Protein AF-A0A317G4P7-F1 (afdb_monomer)

Organism: Butyrivibrio fibrisolvens (NCBI:txid831)

Structure (mmCIF, N/CA/C/O backbone):
data_AF-A0A317G4P7-F1
#
_entry.id   AF-A0A317G4P7-F1
#
loop_
_atom_site.group_PDB
_atom_site.id
_atom_site.type_symbol
_atom_site.label_atom_id
_atom_site.label_alt_id
_atom_site.label_comp_id
_atom_site.label_asym_id
_atom_site.label_entity_id
_atom_site.label_seq_id
_atom_site.pdbx_PDB_ins_code
_atom_site.Cartn_x
_atom_site.Cartn_y
_atom_site.Cartn_z
_atom_site.occupancy
_atom_site.B_iso_or_equiv
_atom_site.auth_seq_id
_atom_site.auth_comp_id
_atom_site.auth_asym_id
_atom_site.auth_atom_id
_atom_site.pdbx_PDB_model_num
ATOM 1 N N . MET A 1 1 ? -17.283 11.891 -7.375 1.00 88.44 1 MET A N 1
ATOM 2 C CA . MET A 1 1 ? -17.530 11.285 -6.049 1.00 88.44 1 MET A CA 1
ATOM 3 C C . MET A 1 1 ? -18.931 10.706 -5.951 1.00 88.44 1 MET A C 1
ATOM 5 O O . MET A 1 1 ? -19.006 9.504 -5.783 1.00 88.44 1 MET A O 1
ATOM 9 N N . GLN A 1 2 ? -20.005 11.479 -6.173 1.00 94.50 2 GLN A N 1
ATOM 10 C CA . GLN A 1 2 ? -21.396 10.979 -6.103 1.00 94.50 2 GLN A CA 1
ATOM 11 C C . GLN A 1 2 ? -21.640 9.678 -6.889 1.00 94.50 2 GLN A C 1
ATOM 13 O O . GLN A 1 2 ? -22.124 8.712 -6.322 1.00 94.50 2 GLN A O 1
ATOM 18 N N . LEU A 1 3 ? -21.216 9.601 -8.158 1.00 95.19 3 LEU A N 1
ATOM 19 C CA . LEU A 1 3 ? -21.364 8.379 -8.971 1.00 95.19 3 LEU A CA 1
ATOM 20 C C . LEU A 1 3 ? -20.656 7.140 -8.390 1.00 95.19 3 LEU A C 1
ATOM 22 O O . LEU A 1 3 ? -21.046 6.015 -8.684 1.00 95.19 3 LEU A O 1
ATOM 26 N N . ALA A 1 4 ? -19.596 7.341 -7.606 1.00 95.81 4 ALA A N 1
ATOM 27 C CA . ALA A 1 4 ? -18.830 6.261 -6.995 1.00 95.81 4 ALA A CA 1
ATOM 28 C C . ALA A 1 4 ? -19.356 5.884 -5.598 1.00 95.81 4 ALA A C 1
ATOM 30 O O . ALA A 1 4 ? -19.020 4.811 -5.102 1.00 95.81 4 ALA A O 1
ATOM 31 N N . ASP A 1 5 ? -20.190 6.719 -4.975 1.00 95.50 5 ASP A N 1
ATOM 32 C CA . ASP A 1 5 ? -20.758 6.486 -3.644 1.00 95.50 5 ASP A CA 1
ATOM 33 C C . ASP A 1 5 ? -21.946 5.508 -3.703 1.00 95.50 5 ASP A C 1
ATOM 35 O O . ASP A 1 5 ? -23.103 5.864 -3.498 1.00 95.50 5 ASP A O 1
ATOM 39 N N . ASN A 1 6 ? -21.656 4.259 -4.066 1.00 95.12 6 ASN A N 1
ATOM 40 C CA . ASN A 1 6 ? -22.653 3.246 -4.422 1.00 95.12 6 ASN A CA 1
ATOM 41 C C . ASN A 1 6 ? -22.480 1.913 -3.668 1.00 95.12 6 ASN A C 1
ATOM 43 O O . ASN A 1 6 ? -22.994 0.885 -4.109 1.00 95.12 6 ASN A O 1
ATOM 47 N N . GLY A 1 7 ? -21.707 1.895 -2.577 1.00 94.44 7 GLY A N 1
ATOM 48 C CA . GLY A 1 7 ? -21.451 0.689 -1.775 1.00 94.44 7 GLY A CA 1
ATOM 49 C C . GLY A 1 7 ? -20.368 -0.250 -2.322 1.00 94.44 7 GLY A C 1
ATOM 50 O O . GLY A 1 7 ? -19.900 -1.137 -1.603 1.00 94.44 7 GLY A O 1
ATOM 51 N N . GLN A 1 8 ? -19.943 -0.066 -3.577 1.00 95.56 8 GLN A N 1
ATOM 52 C CA . GLN A 1 8 ? -18.966 -0.945 -4.236 1.00 95.56 8 GLN A CA 1
ATOM 53 C C . GLN A 1 8 ? -17.538 -0.395 -4.192 1.00 95.56 8 GLN A C 1
ATOM 55 O O . GLN A 1 8 ? -16.582 -1.144 -4.371 1.00 95.56 8 GLN A O 1
ATOM 60 N N . ASN A 1 9 ? -17.385 0.906 -3.944 1.00 97.00 9 ASN A N 1
ATOM 61 C CA . ASN A 1 9 ? -16.097 1.586 -3.971 1.00 97.00 9 ASN A CA 1
ATOM 62 C C . ASN A 1 9 ? -15.535 1.828 -2.565 1.00 97.00 9 ASN A C 1
ATOM 64 O O . ASN A 1 9 ? -16.256 1.880 -1.566 1.00 97.00 9 ASN A O 1
ATOM 68 N N . GLN A 1 10 ? -14.218 2.013 -2.512 1.00 96.00 10 GLN A N 1
ATOM 69 C CA . GLN A 1 10 ? -13.464 2.282 -1.293 1.00 96.00 10 GLN A CA 1
ATOM 70 C C . GLN A 1 10 ? -12.737 3.623 -1.391 1.00 96.00 10 GLN A C 1
ATOM 72 O O . GLN A 1 10 ? -12.348 4.055 -2.479 1.00 96.00 10 GLN A O 1
ATOM 77 N N . VAL A 1 11 ? -12.502 4.251 -0.242 1.00 97.06 11 VAL A N 1
ATOM 78 C CA . VAL A 1 11 ? -11.699 5.473 -0.116 1.00 97.06 11 VAL A CA 1
ATOM 79 C C . VAL A 1 11 ? -10.585 5.266 0.903 1.00 97.06 11 VAL A C 1
ATOM 81 O O . VAL A 1 11 ? -10.821 4.758 1.996 1.00 97.06 11 VAL A O 1
ATOM 84 N N . LEU A 1 12 ? -9.362 5.670 0.552 1.00 96.31 12 LEU A N 1
ATOM 85 C CA . LEU A 1 12 ? -8.239 5.710 1.488 1.00 96.31 12 LEU A CA 1
ATOM 86 C C . LEU A 1 12 ? -8.184 7.087 2.150 1.00 96.31 12 LEU A C 1
ATOM 88 O O . LEU A 1 12 ? -8.105 8.101 1.455 1.00 96.31 12 LEU A O 1
ATOM 92 N N . VAL A 1 13 ? -8.181 7.120 3.481 1.00 96.88 13 VAL A N 1
ATOM 93 C CA . VAL A 1 13 ? -8.165 8.362 4.267 1.00 96.88 13 VAL A CA 1
ATOM 94 C C . VAL A 1 13 ? -6.942 8.434 5.172 1.00 96.88 13 VAL A C 1
ATOM 96 O O . VAL A 1 13 ? -6.465 7.427 5.696 1.00 96.88 13 VAL A O 1
ATOM 99 N N . ASN A 1 14 ? -6.408 9.643 5.349 1.00 95.12 14 ASN A N 1
ATOM 100 C CA . ASN A 1 14 ? -5.223 9.892 6.174 1.00 95.12 14 ASN A CA 1
ATOM 101 C C . ASN A 1 14 ? -5.390 11.014 7.212 1.00 95.12 14 ASN A C 1
ATOM 103 O O . ASN A 1 14 ? -4.501 11.201 8.034 1.00 95.12 14 ASN A O 1
ATOM 107 N N . THR A 1 15 ? -6.496 11.756 7.182 1.00 93.56 15 THR A N 1
ATOM 108 C CA . THR A 1 15 ? -6.791 12.841 8.124 1.00 93.56 15 THR A CA 1
ATOM 109 C C . THR A 1 15 ? -8.258 12.802 8.515 1.00 93.56 15 THR A C 1
ATOM 111 O O . THR A 1 15 ? -9.114 12.483 7.685 1.00 93.56 15 THR A O 1
ATOM 114 N N . ASP A 1 16 ? -8.546 13.197 9.752 1.00 94.50 16 ASP A N 1
ATOM 115 C CA . ASP A 1 16 ? -9.911 13.204 10.282 1.00 94.50 16 ASP A CA 1
ATOM 116 C C . ASP A 1 16 ? -10.804 14.205 9.540 1.00 94.50 16 ASP A C 1
ATOM 118 O O . ASP A 1 16 ? -11.988 13.958 9.349 1.00 94.50 16 ASP A O 1
ATOM 122 N N . ILE A 1 17 ? -10.243 15.320 9.052 1.00 95.69 17 ILE A N 1
ATOM 123 C CA . ILE A 1 17 ? -10.995 16.322 8.279 1.00 95.69 17 ILE A CA 1
ATOM 124 C C . ILE A 1 17 ? -11.556 15.701 6.993 1.00 95.69 17 ILE A C 1
ATOM 126 O O . ILE A 1 17 ? -12.749 15.834 6.713 1.00 95.69 17 ILE A O 1
ATOM 130 N N . LEU A 1 18 ? -10.709 15.008 6.219 1.00 94.56 18 LEU A N 1
ATOM 131 C CA . LEU A 1 18 ? -11.134 14.341 4.987 1.00 94.56 18 LEU A CA 1
ATOM 132 C C . LEU A 1 18 ? -12.122 13.216 5.291 1.00 94.56 18 LEU A C 1
ATOM 134 O O . LEU A 1 18 ? -13.141 13.094 4.616 1.00 94.56 18 LEU A O 1
ATOM 138 N N . GLU A 1 19 ? -11.831 12.409 6.308 1.00 97.12 19 GLU A N 1
ATOM 139 C CA . GLU A 1 19 ? -12.700 11.308 6.706 1.00 97.12 19 GLU A CA 1
ATOM 140 C C . GLU A 1 19 ? -14.093 11.795 7.118 1.00 97.12 19 GLU A C 1
ATOM 142 O O . GLU A 1 19 ? -15.085 11.318 6.571 1.00 97.12 19 GLU A O 1
ATOM 147 N N . ASN A 1 20 ? -14.177 12.786 8.008 1.00 97.69 20 ASN A N 1
ATOM 148 C CA . ASN A 1 20 ? -15.443 13.348 8.476 1.00 97.69 20 ASN A CA 1
ATOM 149 C C . ASN A 1 20 ? -16.253 13.949 7.325 1.00 97.69 20 ASN A C 1
ATOM 151 O O . ASN A 1 20 ? -17.468 13.753 7.242 1.00 97.69 20 ASN A O 1
ATOM 155 N N . TYR A 1 21 ? -15.585 14.651 6.405 1.00 97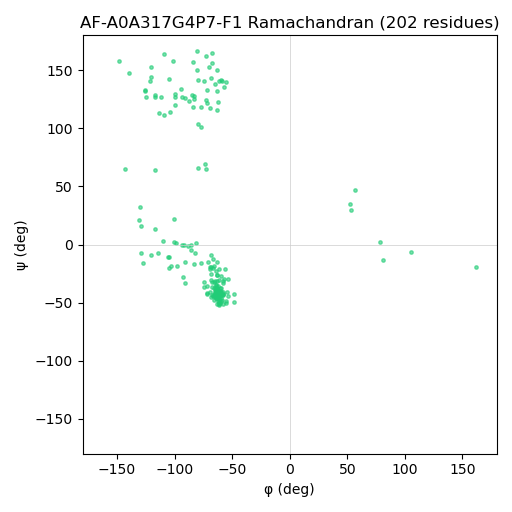.38 21 TYR A N 1
ATOM 156 C CA . TYR A 1 21 ? -16.236 15.172 5.209 1.00 97.38 21 TYR A CA 1
ATOM 157 C C . TYR A 1 21 ? -16.808 14.042 4.343 1.00 97.38 21 TYR A C 1
ATOM 159 O O . TYR A 1 21 ? -17.965 14.119 3.925 1.00 97.38 21 TYR A O 1
ATOM 167 N N . LEU A 1 22 ? -16.032 12.987 4.085 1.00 97.31 22 LEU A N 1
ATOM 168 C CA . LEU A 1 22 ? -16.476 11.871 3.255 1.00 97.31 22 LEU A CA 1
ATOM 169 C C . LEU A 1 22 ? -17.606 11.080 3.918 1.00 97.31 22 LEU A C 1
ATOM 171 O O . LEU A 1 22 ? -18.604 10.831 3.257 1.00 97.31 22 LEU A O 1
ATOM 175 N N . ARG A 1 23 ? -17.521 10.768 5.216 1.00 96.81 23 ARG A N 1
ATOM 176 C CA . ARG A 1 23 ? -18.597 10.062 5.936 1.00 96.81 23 ARG A CA 1
ATOM 177 C C . ARG A 1 23 ? -19.913 10.837 5.920 1.00 96.81 23 ARG A C 1
ATOM 179 O O . ARG A 1 23 ? -20.971 10.236 5.787 1.00 96.81 23 ARG A O 1
ATOM 186 N N . LYS A 1 24 ? -19.856 12.170 6.017 1.00 97.81 24 LYS A N 1
ATOM 187 C CA . LYS A 1 24 ? -21.049 13.029 5.982 1.00 97.81 24 LYS A CA 1
ATOM 188 C C . LYS A 1 24 ? -21.683 13.121 4.591 1.00 97.81 24 LYS A C 1
ATOM 190 O O . LYS A 1 24 ? -22.903 13.161 4.490 1.00 97.81 24 LYS A O 1
ATOM 195 N N . ASN A 1 25 ? -20.869 13.234 3.541 1.00 97.94 25 ASN A N 1
ATOM 196 C CA . ASN A 1 25 ? -21.355 13.569 2.195 1.00 97.94 25 ASN A CA 1
ATOM 197 C C . ASN A 1 25 ? -21.427 12.365 1.243 1.00 97.94 25 ASN A C 1
ATOM 199 O O . ASN A 1 25 ? -22.094 12.457 0.216 1.00 97.94 25 ASN A O 1
ATOM 203 N N . TYR A 1 26 ? -20.727 11.277 1.566 1.00 97.31 26 TYR A N 1
ATOM 204 C CA . TYR A 1 26 ? -20.608 10.062 0.759 1.00 97.31 26 TYR A CA 1
ATOM 205 C C . TYR A 1 26 ? -20.570 8.803 1.655 1.00 97.31 26 TYR A C 1
ATOM 207 O O . TYR A 1 26 ? -19.533 8.137 1.768 1.00 97.31 26 TYR A O 1
ATOM 215 N N . PRO A 1 27 ? -21.665 8.514 2.380 1.00 96.00 27 PRO A N 1
ATOM 216 C CA . PRO A 1 27 ? -21.686 7.513 3.445 1.00 96.00 27 PRO A CA 1
ATOM 217 C C . PRO A 1 27 ? -21.600 6.061 2.954 1.00 96.00 27 PRO A C 1
ATOM 219 O O . PRO A 1 27 ? -21.340 5.178 3.767 1.00 96.00 27 PRO A O 1
ATOM 222 N N . ASN A 1 28 ? -21.812 5.786 1.661 1.00 96.88 28 ASN A N 1
ATOM 223 C CA . ASN A 1 28 ? -21.795 4.419 1.135 1.00 96.88 28 ASN A CA 1
ATOM 224 C C . ASN A 1 28 ? -20.381 3.940 0.773 1.00 96.88 28 ASN A C 1
ATOM 226 O O . ASN A 1 28 ? -20.210 2.782 0.385 1.00 96.88 28 ASN A O 1
ATOM 230 N N . PHE A 1 29 ? -19.352 4.787 0.872 1.00 97.75 29 PHE A N 1
ATOM 231 C CA . PHE A 1 29 ? -17.977 4.330 0.704 1.00 97.75 29 PHE A CA 1
ATOM 232 C C . PHE A 1 29 ? -17.529 3.426 1.849 1.00 97.75 29 PHE A C 1
ATOM 234 O O . PHE A 1 29 ? -17.782 3.672 3.025 1.00 97.75 29 PHE A O 1
ATOM 241 N N . LYS A 1 30 ? -16.734 2.420 1.493 1.00 97.25 30 LYS A N 1
ATOM 242 C CA . LYS A 1 30 ? -15.941 1.656 2.456 1.00 97.25 30 LYS A CA 1
ATOM 243 C C . LYS A 1 30 ? -14.639 2.404 2.748 1.00 97.25 30 LYS A C 1
ATOM 245 O O . LYS A 1 30 ? -13.909 2.766 1.825 1.00 97.25 30 LYS A O 1
ATOM 250 N N . PHE A 1 31 ? -14.330 2.629 4.019 1.00 97.75 31 PHE A N 1
ATOM 251 C CA . PHE A 1 31 ? -13.172 3.431 4.418 1.00 97.75 31 PHE A CA 1
ATOM 252 C C . PHE A 1 31 ? -11.950 2.559 4.695 1.00 97.75 31 PHE A C 1
ATOM 254 O O . PHE A 1 31 ? -12.045 1.566 5.409 1.00 97.75 31 PHE A O 1
ATOM 261 N N . ILE A 1 32 ? -10.796 2.951 4.165 1.00 98.25 32 ILE A N 1
ATOM 262 C CA . ILE A 1 32 ? -9.507 2.312 4.427 1.00 98.25 32 ILE A CA 1
ATOM 263 C C . ILE A 1 32 ? -8.592 3.322 5.118 1.00 98.25 32 ILE A C 1
ATOM 265 O O . ILE A 1 32 ? -8.378 4.426 4.606 1.00 98.25 32 ILE A O 1
ATOM 269 N N . SER A 1 33 ? -8.021 2.946 6.261 1.00 98.25 33 SER A N 1
ATOM 270 C CA . SER A 1 33 ? -7.023 3.780 6.931 1.00 98.25 33 SER A CA 1
ATOM 271 C C . SER A 1 33 ? -5.673 3.660 6.227 1.00 98.25 33 SER A C 1
ATOM 273 O O . SER A 1 33 ? -5.107 2.574 6.117 1.00 98.25 33 SER A O 1
ATOM 275 N N . SER A 1 34 ? -5.173 4.773 5.692 1.00 97.06 34 SER A N 1
ATOM 276 C CA . SER A 1 34 ? -3.971 4.798 4.858 1.00 97.06 34 SER A CA 1
ATOM 277 C C . SER A 1 34 ? -2.679 4.632 5.665 1.00 97.06 34 SER A C 1
ATOM 279 O O . SER A 1 34 ? -2.473 5.319 6.665 1.00 97.06 34 SER A O 1
ATOM 281 N N . THR A 1 35 ? -1.716 3.881 5.121 1.00 95.19 35 THR A N 1
ATOM 282 C CA . THR A 1 35 ? -0.330 3.791 5.635 1.00 95.19 35 THR A CA 1
ATOM 283 C C . THR A 1 35 ? 0.352 5.167 5.726 1.00 95.19 35 THR A C 1
ATOM 285 O O . THR A 1 35 ? 1.264 5.395 6.519 1.00 95.19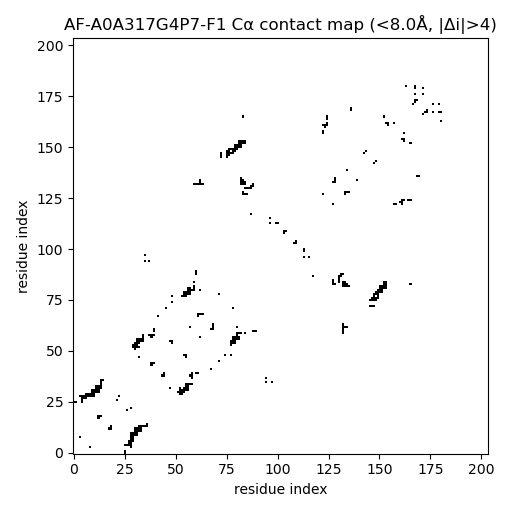 35 THR A O 1
ATOM 288 N N . THR A 1 36 ? -0.141 6.166 4.979 1.00 94.94 36 THR A N 1
ATOM 289 C CA . THR A 1 36 ? 0.365 7.544 5.068 1.00 94.94 36 THR A CA 1
ATOM 290 C C . THR A 1 36 ? 0.070 8.230 6.405 1.00 94.94 36 THR A C 1
ATOM 292 O O . THR A 1 36 ? 0.655 9.282 6.660 1.00 94.94 36 THR A O 1
ATOM 295 N N . LYS A 1 37 ? -0.800 7.661 7.257 1.00 95.94 37 LYS A N 1
ATOM 296 C CA . LYS A 1 37 ? -0.975 8.098 8.653 1.00 95.94 37 LYS A CA 1
ATOM 297 C C . LYS A 1 37 ? 0.267 7.831 9.512 1.00 95.94 37 LYS A C 1
ATOM 299 O O . LYS A 1 37 ? 0.429 8.496 10.529 1.00 95.94 37 LYS A O 1
ATOM 304 N N . ARG A 1 38 ? 1.160 6.921 9.085 1.00 95.38 38 ARG A N 1
ATOM 305 C CA . ARG A 1 38 ? 2.414 6.582 9.783 1.00 95.38 38 ARG A CA 1
ATOM 306 C C . ARG A 1 38 ? 2.195 6.132 11.226 1.00 95.38 38 ARG A C 1
ATOM 308 O O . ARG A 1 38 ? 2.880 6.584 12.139 1.00 95.38 38 ARG A O 1
ATOM 315 N N . ILE A 1 39 ? 1.230 5.240 11.420 1.00 96.75 39 ILE A N 1
ATOM 316 C CA . ILE A 1 39 ? 0.972 4.626 12.721 1.00 96.75 39 ILE A CA 1
ATOM 317 C C . ILE A 1 39 ? 2.041 3.555 12.938 1.00 96.75 39 ILE A C 1
ATOM 319 O O . ILE A 1 39 ? 1.963 2.487 12.348 1.00 96.75 39 ILE A O 1
ATOM 323 N N . THR A 1 40 ? 3.062 3.868 13.734 1.00 95.81 40 THR A N 1
ATOM 324 C CA . THR A 1 40 ? 4.178 2.959 14.076 1.00 95.81 40 THR A CA 1
ATOM 325 C C . THR A 1 40 ? 4.151 2.496 15.531 1.00 95.81 40 THR A C 1
ATOM 327 O O . THR A 1 40 ? 5.080 1.848 15.996 1.00 95.81 40 THR A O 1
ATOM 330 N N . ASP A 1 41 ? 3.126 2.908 16.264 1.00 96.88 41 ASP A N 1
ATOM 331 C CA . ASP A 1 41 ? 2.891 2.582 17.663 1.00 96.88 41 ASP A CA 1
ATOM 332 C C . ASP A 1 41 ? 1.855 1.443 17.701 1.00 96.88 41 ASP A C 1
ATOM 334 O O . ASP A 1 41 ? 0.761 1.633 17.150 1.00 96.88 41 ASP A O 1
ATOM 338 N N . PRO A 1 42 ? 2.190 0.267 18.267 1.00 95.94 42 PRO A N 1
ATOM 339 C CA . PRO A 1 42 ? 1.296 -0.890 18.279 1.00 95.94 42 PRO A CA 1
ATOM 340 C C . PRO A 1 42 ? -0.057 -0.618 18.943 1.00 95.94 42 PRO A C 1
ATOM 342 O O . PRO A 1 42 ? -1.089 -1.018 18.401 1.00 95.94 42 PRO A O 1
ATOM 345 N N . ASP A 1 43 ? -0.087 0.122 20.053 1.00 96.38 43 ASP A N 1
ATOM 346 C CA . ASP A 1 43 ? -1.332 0.425 20.766 1.00 96.38 43 ASP A CA 1
ATOM 347 C C . ASP A 1 43 ? -2.239 1.306 19.902 1.00 96.38 43 ASP A C 1
ATOM 349 O O . ASP A 1 43 ? -3.431 1.031 19.734 1.00 96.38 43 ASP A O 1
ATOM 353 N N . LYS A 1 44 ? -1.655 2.312 19.239 1.00 97.81 44 LYS A N 1
ATOM 354 C CA . LYS A 1 44 ? -2.397 3.166 18.297 1.00 97.81 44 LYS A CA 1
ATOM 355 C C . LYS A 1 44 ? -2.876 2.405 17.066 1.00 97.81 44 LYS A C 1
ATOM 357 O O . LYS A 1 44 ? -3.927 2.743 16.527 1.00 97.81 44 LYS A O 1
ATOM 362 N N . LEU A 1 45 ? -2.129 1.401 16.604 1.00 97.75 45 LEU A N 1
ATOM 363 C CA . LEU A 1 45 ? -2.564 0.533 15.509 1.00 97.75 45 LEU A CA 1
ATOM 364 C C 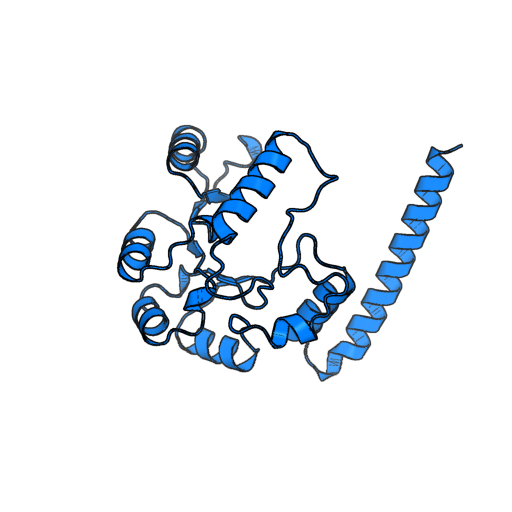. LEU A 1 45 ? -3.786 -0.297 15.921 1.00 97.75 45 LEU A C 1
ATOM 366 O O . LEU A 1 45 ? -4.753 -0.379 15.160 1.00 97.75 45 LEU A O 1
ATOM 370 N N . HIS A 1 46 ? -3.775 -0.861 17.130 1.00 96.44 46 HIS A N 1
ATOM 371 C CA . HIS A 1 46 ? -4.930 -1.570 17.676 1.00 96.44 46 HIS A CA 1
ATOM 372 C C . HIS A 1 46 ? -6.146 -0.654 17.822 1.00 96.44 46 HIS A C 1
ATOM 374 O O . HIS A 1 46 ? -7.251 -1.044 17.443 1.00 96.44 46 HIS A O 1
ATOM 380 N N . ASP A 1 47 ? -5.960 0.568 18.318 1.00 97.06 47 ASP A N 1
ATOM 381 C CA . ASP A 1 47 ? -7.043 1.549 18.415 1.00 97.06 47 ASP A CA 1
ATOM 382 C C . ASP A 1 47 ? -7.586 1.964 17.044 1.00 97.06 47 ASP A C 1
ATOM 384 O O . ASP A 1 47 ? -8.795 2.133 16.882 1.00 97.06 47 ASP A O 1
ATOM 388 N N . GLU A 1 48 ? -6.724 2.070 16.033 1.00 97.69 48 GLU A N 1
ATOM 389 C CA . GLU A 1 48 ? -7.142 2.348 14.661 1.00 97.69 48 GLU A CA 1
ATOM 390 C C . GLU A 1 48 ? -7.991 1.206 14.080 1.00 97.69 48 GLU A C 1
ATOM 392 O O . GLU A 1 48 ? -9.010 1.462 13.442 1.00 97.69 48 GLU A O 1
ATOM 397 N N . LEU A 1 49 ? -7.625 -0.052 14.342 1.00 96.94 49 LEU A N 1
ATOM 398 C CA . LEU A 1 49 ? -8.375 -1.235 13.900 1.00 96.94 49 LEU A CA 1
ATOM 399 C C . LEU A 1 49 ? -9.734 -1.397 14.597 1.00 96.94 49 LEU A C 1
ATOM 401 O O . LEU A 1 49 ? -10.652 -1.980 14.013 1.00 96.94 49 LEU A O 1
ATOM 405 N N . LYS A 1 50 ? -9.901 -0.860 15.812 1.00 96.12 50 LYS A N 1
ATOM 406 C CA . LYS A 1 50 ? -11.201 -0.830 16.511 1.00 96.12 50 LYS A CA 1
ATOM 407 C C . LYS A 1 50 ? -12.204 0.126 15.855 1.00 96.12 50 LYS A C 1
ATOM 409 O O . LYS A 1 50 ? -13.401 0.005 16.104 1.00 96.12 50 LYS A O 1
ATOM 414 N N . LYS A 1 51 ? -11.744 1.077 15.033 1.00 96.38 51 LYS A N 1
ATOM 415 C CA . LYS A 1 51 ? -12.624 2.003 14.308 1.00 96.38 51 LYS A CA 1
ATOM 416 C C . LYS A 1 51 ? -13.346 1.297 13.158 1.00 96.38 51 LYS A C 1
ATOM 418 O O . LYS A 1 51 ? -12.922 0.246 12.670 1.00 96.38 51 LYS A O 1
ATOM 423 N N . ASP A 1 52 ? -14.419 1.932 12.691 1.00 95.81 52 ASP A N 1
ATOM 424 C CA . ASP A 1 52 ? -15.228 1.508 11.543 1.00 95.81 52 ASP A CA 1
ATOM 425 C C . ASP A 1 52 ? -14.497 1.740 10.204 1.00 95.81 52 ASP A C 1
ATOM 427 O O . ASP A 1 52 ? -14.857 2.586 9.383 1.00 95.81 52 ASP A O 1
ATOM 431 N N . TYR A 1 53 ? -13.397 1.021 10.007 1.00 97.44 53 TYR A N 1
ATOM 432 C CA . TYR A 1 53 ? -12.722 0.900 8.721 1.00 97.44 53 TYR A CA 1
ATOM 433 C C . TYR A 1 53 ? -13.004 -0.469 8.118 1.00 97.44 53 TYR A C 1
ATOM 435 O O . TYR A 1 53 ? -12.983 -1.485 8.811 1.00 97.44 53 TYR A O 1
ATOM 443 N N . PHE A 1 54 ? -13.172 -0.515 6.802 1.00 97.06 54 PHE A N 1
ATOM 444 C CA . PHE A 1 54 ? -13.137 -1.765 6.059 1.00 97.06 54 PHE A CA 1
ATOM 445 C C . PHE A 1 54 ? -11.789 -2.464 6.271 1.00 97.06 54 PHE A C 1
ATOM 447 O O . PHE A 1 54 ? -11.763 -3.635 6.634 1.00 97.06 54 PHE A O 1
ATOM 454 N N . MET A 1 55 ? -10.684 -1.722 6.127 1.00 97.56 55 MET A N 1
ATOM 455 C CA . MET A 1 55 ? -9.323 -2.218 6.343 1.00 97.56 55 MET A CA 1
ATOM 456 C C . MET A 1 55 ? -8.384 -1.120 6.867 1.00 97.56 55 MET A C 1
ATOM 458 O O . MET A 1 55 ? -8.609 0.071 6.637 1.00 97.56 55 MET A O 1
ATOM 462 N N . VAL A 1 56 ? -7.293 -1.518 7.519 1.00 98.56 56 VAL A N 1
ATOM 463 C CA . VAL A 1 56 ? -6.182 -0.644 7.922 1.00 98.56 56 VAL A CA 1
ATOM 464 C C . VAL A 1 56 ? -4.918 -1.099 7.207 1.00 98.56 56 VAL A C 1
ATOM 466 O O . VAL A 1 56 ? -4.566 -2.277 7.232 1.00 98.56 56 VAL A O 1
ATOM 469 N N . VAL A 1 57 ? -4.228 -0.168 6.551 1.00 98.25 57 VAL A N 1
ATOM 470 C CA . VAL A 1 57 ? -2.957 -0.466 5.893 1.00 98.25 57 VAL A CA 1
ATOM 471 C C . VAL A 1 57 ? -1.830 -0.377 6.915 1.00 98.25 57 VAL A C 1
ATOM 473 O O . VAL A 1 57 ? -1.579 0.694 7.472 1.00 98.25 57 VAL A O 1
ATOM 476 N N . LEU A 1 58 ? -1.145 -1.498 7.136 1.00 98.12 58 LEU A N 1
ATOM 477 C CA . LEU A 1 58 ? -0.023 -1.603 8.059 1.00 98.12 58 LEU A CA 1
ATOM 478 C C . LEU A 1 58 ? 1.115 -0.676 7.620 1.00 98.12 58 LEU A C 1
ATOM 480 O O . LEU A 1 58 ? 1.410 -0.516 6.429 1.00 98.12 58 LEU A O 1
ATOM 484 N N . ASP A 1 59 ? 1.771 -0.044 8.589 1.00 97.31 59 ASP A N 1
ATOM 485 C CA . ASP A 1 59 ? 3.029 0.626 8.309 1.00 97.31 59 ASP A CA 1
ATOM 486 C C . ASP A 1 59 ? 4.123 -0.417 8.088 1.00 97.31 59 ASP A C 1
ATOM 488 O O . ASP A 1 59 ? 4.378 -1.264 8.941 1.00 97.31 59 ASP A O 1
ATOM 492 N N . TYR A 1 60 ? 4.785 -0.346 6.943 1.00 95.81 60 TYR A N 1
ATOM 493 C CA . TYR A 1 60 ? 5.734 -1.364 6.509 1.00 95.81 60 TYR A CA 1
ATOM 494 C C . TYR A 1 60 ? 7.023 -1.428 7.345 1.00 95.81 60 TYR A C 1
ATOM 496 O O . TYR A 1 60 ? 7.780 -2.388 7.209 1.00 95.81 60 TYR A O 1
ATOM 504 N N . ASP A 1 61 ? 7.266 -0.470 8.252 1.00 95.44 61 ASP A N 1
ATOM 505 C CA . ASP A 1 61 ? 8.305 -0.619 9.284 1.00 95.44 61 ASP A CA 1
ATOM 506 C C . ASP A 1 61 ? 7.963 -1.745 10.291 1.00 95.44 61 ASP A C 1
ATOM 508 O O . ASP A 1 61 ? 8.855 -2.254 10.966 1.00 95.44 61 ASP A O 1
ATOM 512 N N . MET A 1 62 ? 6.695 -2.171 10.370 1.00 96.56 62 MET A N 1
ATOM 513 C CA . MET A 1 62 ? 6.221 -3.259 11.235 1.00 96.56 62 MET A CA 1
ATOM 514 C C . MET A 1 62 ? 6.023 -4.593 10.498 1.00 96.56 62 MET A C 1
ATOM 516 O O . MET A 1 62 ? 5.621 -5.565 11.131 1.00 96.56 62 MET A O 1
ATOM 520 N N . ASN A 1 63 ? 6.334 -4.676 9.196 1.00 96.50 63 ASN A N 1
ATOM 521 C CA . ASN A 1 63 ? 6.083 -5.865 8.367 1.00 96.50 63 ASN A CA 1
ATOM 522 C C . ASN A 1 63 ? 6.667 -7.169 8.929 1.00 96.50 63 ASN A C 1
ATOM 524 O O . ASN A 1 63 ? 6.097 -8.219 8.678 1.00 96.50 63 ASN A O 1
ATOM 528 N N . HIS A 1 64 ? 7.776 -7.098 9.674 1.00 96.94 64 HIS A N 1
ATOM 529 C CA . HIS A 1 64 ? 8.453 -8.256 10.281 1.00 96.94 64 HIS A CA 1
ATOM 530 C C . HIS A 1 64 ? 8.480 -8.205 11.812 1.00 96.94 64 HIS A C 1
ATOM 532 O O . HIS A 1 64 ? 9.247 -8.931 12.443 1.00 96.94 64 HIS A O 1
ATOM 538 N N . ASN A 1 65 ? 7.694 -7.320 12.429 1.00 97.12 65 ASN A N 1
ATOM 539 C CA . ASN A 1 65 ? 7.608 -7.260 13.882 1.00 97.12 65 ASN A CA 1
ATOM 540 C C . ASN A 1 65 ? 6.668 -8.368 14.373 1.00 97.12 65 ASN A C 1
ATOM 542 O O . ASN A 1 65 ? 5.452 -8.247 14.270 1.00 97.12 65 ASN A O 1
ATOM 546 N N . GLU A 1 66 ? 7.241 -9.443 14.910 1.00 97.50 66 GLU A N 1
ATOM 547 C CA . GLU A 1 66 ? 6.484 -10.634 15.299 1.00 97.50 66 GLU A CA 1
ATOM 548 C C . GLU A 1 66 ? 5.475 -10.382 16.427 1.00 97.50 66 GLU A C 1
ATOM 550 O O . GLU A 1 66 ? 4.383 -10.944 16.406 1.00 97.50 66 GLU A O 1
ATOM 555 N N . GLU A 1 67 ? 5.800 -9.507 17.382 1.00 97.88 67 GLU A N 1
ATOM 556 C CA . GLU A 1 67 ? 4.872 -9.129 18.452 1.00 97.88 67 GLU A CA 1
ATOM 557 C C . GLU A 1 67 ? 3.642 -8.419 17.876 1.00 97.88 67 GLU A C 1
ATOM 559 O O . GLU A 1 67 ? 2.507 -8.789 18.186 1.00 97.88 67 GLU A O 1
ATOM 564 N N . VAL A 1 68 ? 3.867 -7.467 16.963 1.00 97.94 68 VAL A N 1
ATOM 565 C CA . VAL A 1 68 ? 2.790 -6.763 16.255 1.00 97.94 68 VAL A CA 1
ATOM 566 C C . VAL A 1 68 ? 1.983 -7.738 15.404 1.00 97.94 68 VAL A C 1
ATOM 568 O O . VAL A 1 68 ? 0.764 -7.786 15.536 1.00 97.94 68 VAL A O 1
ATOM 571 N N . LEU A 1 69 ? 2.630 -8.548 14.562 1.00 98.19 69 LEU A N 1
ATOM 572 C CA . LEU A 1 69 ? 1.934 -9.493 13.685 1.00 98.19 69 LEU A CA 1
ATOM 573 C C . LEU A 1 69 ? 1.061 -10.466 14.483 1.00 98.19 69 LEU A C 1
ATOM 575 O O . LEU A 1 69 ? -0.097 -10.661 14.121 1.00 98.19 69 LEU A O 1
ATOM 579 N N . LYS A 1 70 ? 1.573 -11.009 15.594 1.00 98.12 70 LYS A N 1
ATOM 580 C CA . LYS A 1 70 ? 0.819 -11.903 16.478 1.00 98.12 70 LYS A CA 1
ATOM 581 C C . LYS A 1 70 ? -0.373 -11.199 17.123 1.00 98.12 70 LYS A C 1
ATOM 583 O O . LYS A 1 70 ? -1.459 -11.769 17.182 1.00 98.12 70 LYS A O 1
ATOM 588 N N . GLY A 1 71 ? -0.196 -9.955 17.573 1.00 97.44 71 GLY A N 1
ATOM 589 C CA . GLY A 1 71 ? -1.294 -9.140 18.098 1.00 97.44 71 GLY A CA 1
ATOM 590 C C . GLY A 1 71 ? -2.394 -8.879 17.062 1.00 97.44 71 GLY A C 1
ATOM 591 O O . GLY A 1 71 ? -3.567 -8.768 17.422 1.00 97.44 71 GLY A O 1
ATOM 592 N N . LEU A 1 72 ? -2.038 -8.813 15.777 1.00 97.94 72 LEU A N 1
ATOM 593 C CA . LEU A 1 72 ? -2.957 -8.539 14.670 1.00 97.94 72 LEU A CA 1
ATOM 594 C C . LEU A 1 72 ? -3.722 -9.765 14.153 1.00 97.94 72 LEU A C 1
ATOM 596 O O . LEU A 1 72 ? -4.733 -9.574 13.480 1.00 97.94 72 LEU A O 1
ATOM 600 N N . GLU A 1 73 ? -3.296 -10.994 14.465 1.00 97.69 73 GLU A N 1
ATOM 601 C CA . GLU A 1 73 ? -3.931 -12.240 13.987 1.00 97.69 73 GLU A CA 1
ATOM 602 C C . GLU A 1 73 ? -5.464 -12.280 14.161 1.00 97.69 73 GLU A C 1
ATOM 604 O O . GLU A 1 73 ? -6.151 -12.638 13.201 1.00 97.69 73 GLU A O 1
ATOM 609 N N . PRO A 1 74 ? -6.051 -11.830 15.293 1.00 96.94 74 PRO A N 1
ATOM 610 C CA . PRO A 1 74 ? -7.507 -11.799 15.467 1.00 96.94 74 PRO A CA 1
ATOM 611 C C . PRO A 1 74 ? -8.269 -10.883 14.492 1.00 96.94 74 PRO A C 1
ATOM 613 O O . PRO A 1 74 ? -9.491 -10.972 14.413 1.00 96.94 74 PRO A O 1
ATOM 616 N N . MET A 1 75 ? -7.580 -9.980 13.787 1.00 96.88 75 MET A N 1
ATOM 617 C CA . MET A 1 75 ? -8.148 -9.020 12.826 1.00 96.88 75 MET A CA 1
ATOM 618 C C . MET A 1 75 ? -7.378 -9.017 11.492 1.00 96.88 75 MET A C 1
ATOM 620 O O . MET A 1 75 ? -7.406 -8.030 10.753 1.00 96.88 75 MET A O 1
ATOM 624 N N . ALA A 1 76 ? -6.645 -10.092 11.190 1.00 97.44 76 ALA A N 1
ATOM 625 C CA . ALA A 1 76 ? -5.701 -10.145 10.073 1.00 97.44 76 ALA A CA 1
ATOM 626 C C . ALA A 1 76 ? -6.360 -9.982 8.689 1.00 97.44 76 ALA A C 1
ATOM 628 O O . ALA A 1 76 ? -5.735 -9.486 7.748 1.00 97.44 76 ALA A O 1
ATOM 629 N N . ASP A 1 77 ? -7.638 -10.337 8.564 1.00 96.31 77 ASP A N 1
ATOM 630 C CA . ASP A 1 77 ? -8.458 -10.140 7.367 1.00 96.31 77 ASP A CA 1
ATOM 631 C C . ASP A 1 77 ? -8.763 -8.659 7.076 1.00 96.31 77 ASP A C 1
ATOM 633 O O . ASP A 1 77 ? -9.074 -8.310 5.937 1.00 96.31 77 ASP A O 1
ATOM 637 N N . ARG A 1 78 ? -8.619 -7.778 8.075 1.00 97.56 78 ARG A N 1
ATOM 638 C CA . ARG A 1 78 ? -8.785 -6.320 7.956 1.00 97.56 78 ARG A CA 1
ATOM 639 C C . ARG A 1 78 ? -7.463 -5.566 7.803 1.00 97.56 78 ARG A C 1
ATOM 641 O O . ARG A 1 78 ? -7.474 -4.340 7.706 1.00 97.56 78 ARG A O 1
ATOM 648 N N . VAL A 1 79 ? -6.327 -6.259 7.759 1.00 98.50 79 VAL A N 1
ATOM 649 C CA . VAL A 1 79 ? -5.006 -5.635 7.596 1.00 98.50 79 VAL A CA 1
ATOM 650 C C . VAL A 1 79 ? -4.550 -5.740 6.136 1.00 98.50 79 VAL A C 1
ATOM 652 O O . VAL A 1 79 ? -4.586 -6.823 5.552 1.00 98.50 79 VAL A O 1
ATOM 655 N N . GLU A 1 80 ? -4.125 -4.617 5.541 1.00 98.56 80 GLU A N 1
ATOM 656 C CA . GLU A 1 80 ? -3.413 -4.567 4.249 1.00 98.56 80 GLU A CA 1
ATOM 657 C C . GLU A 1 80 ? -1.910 -4.424 4.477 1.00 98.56 80 GLU A C 1
ATOM 659 O O . GLU A 1 80 ? -1.474 -3.494 5.155 1.00 98.56 80 GLU A O 1
ATOM 664 N N . ILE A 1 81 ? -1.115 -5.304 3.870 1.00 98.31 81 ILE A N 1
ATOM 665 C CA . ILE A 1 81 ? 0.345 -5.306 3.991 1.00 98.31 81 ILE A CA 1
ATOM 666 C C . ILE A 1 81 ? 0.980 -4.928 2.647 1.00 98.31 81 ILE A C 1
ATOM 668 O O . ILE A 1 81 ? 0.697 -5.543 1.618 1.00 98.31 81 ILE A O 1
ATOM 672 N N . LEU A 1 82 ? 1.862 -3.926 2.646 1.00 97.12 82 LEU A N 1
ATOM 673 C CA . LEU A 1 82 ? 2.684 -3.578 1.480 1.00 97.12 82 LEU A CA 1
ATOM 674 C C . LEU A 1 82 ? 3.910 -4.487 1.450 1.00 97.12 82 LEU A C 1
ATOM 676 O O . LEU A 1 82 ? 4.646 -4.527 2.431 1.00 97.12 82 LEU A O 1
ATOM 680 N N . VAL A 1 83 ? 4.150 -5.196 0.347 1.00 96.88 83 VAL A N 1
ATOM 681 C CA . VAL A 1 83 ? 5.115 -6.317 0.342 1.00 96.88 83 VAL A CA 1
ATOM 682 C C . VAL A 1 83 ? 6.450 -6.018 -0.329 1.00 96.88 83 VAL A C 1
ATOM 684 O O . VAL A 1 83 ? 7.434 -6.696 -0.058 1.00 96.88 83 VAL A O 1
ATOM 687 N N . ASP A 1 84 ? 6.515 -5.000 -1.180 1.00 94.88 84 ASP A N 1
ATOM 688 C CA . ASP A 1 84 ? 7.706 -4.643 -1.957 1.00 94.88 84 ASP A CA 1
ATOM 689 C C . ASP A 1 84 ? 8.067 -3.155 -1.845 1.00 94.88 84 ASP A C 1
ATOM 691 O O . ASP A 1 84 ? 8.598 -2.546 -2.776 1.00 94.88 84 ASP A O 1
ATOM 695 N N . GLU A 1 85 ? 7.781 -2.558 -0.685 1.00 91.06 85 GLU A N 1
ATOM 696 C CA . GLU A 1 85 ? 8.026 -1.141 -0.433 1.00 91.06 85 GLU A CA 1
ATOM 697 C C . GLU A 1 85 ? 9.509 -0.754 -0.578 1.00 91.06 85 GLU A C 1
ATOM 699 O O . GLU A 1 85 ? 10.433 -1.465 -0.183 1.00 91.06 85 GLU A O 1
ATOM 704 N N . ILE A 1 86 ? 9.733 0.428 -1.151 1.00 87.50 86 ILE A N 1
ATOM 705 C CA . ILE A 1 86 ? 11.040 0.901 -1.625 1.00 87.50 86 ILE A CA 1
ATOM 706 C C . ILE A 1 86 ? 11.660 1.958 -0.714 1.00 87.50 86 ILE A C 1
ATOM 708 O O . ILE A 1 86 ? 12.810 2.370 -0.926 1.00 87.50 86 ILE A O 1
ATOM 712 N N . CYS A 1 87 ? 10.883 2.479 0.234 1.00 89.00 87 CYS A N 1
ATOM 713 C CA . CYS A 1 87 ? 11.375 3.420 1.221 1.00 89.00 87 CYS A CA 1
ATOM 714 C C . CYS A 1 87 ? 12.360 2.729 2.177 1.00 89.00 87 CYS A C 1
ATOM 716 O O . CYS A 1 87 ? 12.349 1.516 2.364 1.00 89.00 87 CYS A O 1
ATOM 718 N N . PHE A 1 88 ? 13.241 3.512 2.790 1.00 86.44 88 PHE A N 1
ATOM 719 C CA . PHE A 1 88 ? 14.136 3.000 3.824 1.00 86.44 88 PHE A CA 1
ATOM 720 C C . PHE A 1 88 ? 13.392 2.916 5.160 1.00 86.44 88 PHE A C 1
ATOM 722 O O . PHE A 1 88 ? 12.488 3.730 5.367 1.00 86.44 88 PHE A O 1
ATOM 729 N N . PRO A 1 89 ? 13.747 1.976 6.051 1.00 86.12 89 PRO A N 1
ATOM 730 C CA . PRO A 1 89 ? 13.067 1.812 7.332 1.00 86.12 89 PRO A CA 1
ATOM 731 C C . PRO A 1 89 ? 13.217 3.055 8.217 1.00 86.12 89 PRO A C 1
ATOM 733 O O . PRO A 1 89 ? 14.225 3.759 8.131 1.00 86.12 89 PRO A O 1
ATOM 736 N N . ASN A 1 90 ? 12.232 3.318 9.079 1.00 88.88 90 ASN A N 1
ATOM 737 C CA . ASN A 1 90 ? 12.268 4.394 10.084 1.00 88.88 90 ASN A CA 1
ATOM 738 C C . ASN A 1 90 ? 12.619 5.783 9.514 1.00 88.88 90 ASN A C 1
ATOM 740 O O . ASN A 1 90 ? 13.296 6.591 10.147 1.00 88.88 90 ASN A O 1
ATOM 744 N N . CYS A 1 91 ? 12.167 6.074 8.293 1.00 90.69 91 CYS A N 1
ATOM 745 C CA . CYS A 1 91 ? 12.493 7.311 7.600 1.00 90.69 91 CYS A CA 1
ATOM 746 C C . CYS A 1 91 ? 11.962 8.559 8.331 1.00 90.69 91 CYS A C 1
ATOM 748 O O . CYS A 1 91 ? 10.743 8.770 8.353 1.00 90.69 91 CYS A O 1
ATOM 750 N N . PRO A 1 92 ? 12.840 9.463 8.824 1.00 90.06 92 PRO A N 1
ATOM 751 C CA . PRO A 1 92 ? 12.405 10.682 9.511 1.00 90.06 92 PRO A CA 1
ATOM 752 C C . PRO A 1 92 ? 11.731 11.677 8.555 1.00 90.06 92 PRO A C 1
ATOM 754 O O . PRO A 1 92 ? 10.948 12.527 8.967 1.00 90.06 92 PRO A O 1
ATOM 757 N N . ASN A 1 93 ? 11.990 11.553 7.250 1.00 92.75 93 ASN A N 1
ATOM 758 C CA . ASN A 1 93 ? 11.430 12.422 6.218 1.00 92.75 93 ASN A CA 1
ATOM 759 C C . ASN A 1 93 ? 10.119 11.897 5.620 1.00 92.75 93 ASN A C 1
ATOM 761 O O . ASN A 1 93 ? 9.565 12.546 4.737 1.00 92.75 93 ASN A O 1
ATOM 765 N N . ARG A 1 94 ? 9.603 10.743 6.057 1.00 92.94 94 ARG A N 1
ATOM 766 C CA . ARG A 1 94 ? 8.511 10.052 5.354 1.00 92.94 94 ARG A CA 1
ATOM 767 C C . ARG A 1 94 ? 7.210 10.848 5.357 1.00 92.94 94 ARG A C 1
ATOM 769 O O . ARG A 1 94 ? 6.597 11.027 4.312 1.00 92.94 94 ARG A O 1
ATOM 776 N N . LEU A 1 95 ? 6.839 11.418 6.505 1.00 93.69 95 LEU A N 1
ATOM 777 C CA . LEU A 1 95 ? 5.687 12.321 6.602 1.00 93.69 95 LEU A CA 1
ATOM 778 C C . LEU A 1 95 ? 5.874 13.591 5.767 1.00 93.69 95 LEU A C 1
ATOM 780 O O . LEU A 1 95 ? 4.922 14.071 5.156 1.00 93.69 95 LEU A O 1
ATOM 784 N N . LYS A 1 96 ? 7.096 14.135 5.722 1.00 94.25 96 LYS A N 1
ATOM 785 C CA . LYS A 1 96 ? 7.416 15.291 4.875 1.00 94.25 96 LYS A CA 1
ATOM 786 C C . LYS A 1 96 ? 7.253 14.938 3.397 1.00 94.25 96 LYS A C 1
ATOM 788 O O . LYS A 1 96 ? 6.662 15.719 2.662 1.00 94.25 96 LYS A O 1
ATOM 793 N N . HIS A 1 97 ? 7.711 13.755 2.992 1.00 93.00 97 HIS A N 1
ATOM 794 C CA . HIS A 1 97 ? 7.551 13.250 1.632 1.00 93.00 97 HIS A CA 1
ATOM 795 C C . HIS A 1 97 ? 6.068 13.066 1.280 1.00 93.00 97 HIS A C 1
ATOM 797 O O . HIS A 1 97 ? 5.620 13.608 0.278 1.00 93.00 97 HIS A O 1
ATOM 803 N N . TYR A 1 98 ? 5.265 12.414 2.127 1.00 93.12 98 TYR A N 1
ATOM 804 C CA . TYR A 1 98 ? 3.822 12.268 1.876 1.00 93.12 98 TYR A CA 1
ATOM 805 C C . TYR A 1 98 ? 3.091 13.611 1.766 1.00 93.12 98 TYR A C 1
ATOM 807 O O . TYR A 1 98 ? 2.231 13.764 0.899 1.00 93.12 98 TYR A O 1
ATOM 815 N N . ARG A 1 99 ? 3.440 14.597 2.603 1.00 92.81 99 ARG A N 1
ATOM 816 C CA . ARG A 1 99 ? 2.879 15.954 2.507 1.00 92.81 99 ARG A CA 1
ATOM 817 C C . ARG A 1 99 ? 3.274 16.647 1.207 1.00 92.81 99 ARG A C 1
ATOM 819 O O . ARG A 1 99 ? 2.426 17.274 0.587 1.00 92.81 99 ARG A O 1
ATOM 826 N N . ASP A 1 100 ? 4.529 16.521 0.795 1.00 93.06 100 ASP A N 1
ATOM 827 C CA . ASP A 1 100 ? 5.026 17.096 -0.455 1.00 93.06 100 ASP A CA 1
ATOM 828 C C . ASP A 1 100 ? 4.315 16.496 -1.681 1.00 93.06 100 ASP A C 1
ATOM 830 O O . ASP A 1 100 ? 3.813 17.239 -2.522 1.00 93.06 100 ASP A O 1
ATOM 834 N N . GLU A 1 101 ? 4.162 15.169 -1.743 1.00 90.88 101 GLU A N 1
ATOM 835 C CA . GLU A 1 101 ? 3.395 14.515 -2.815 1.00 90.88 101 GLU A CA 1
ATOM 836 C C . GLU A 1 101 ? 1.915 14.931 -2.796 1.00 90.88 101 GLU A C 1
ATOM 838 O O . GLU A 1 101 ? 1.343 15.214 -3.848 1.00 90.88 101 GLU A O 1
ATOM 843 N N . ALA A 1 102 ? 1.291 15.035 -1.616 1.00 90.62 102 ALA A N 1
ATOM 844 C CA . ALA A 1 102 ? -0.094 15.496 -1.495 1.00 90.62 102 ALA A CA 1
ATOM 845 C C . ALA A 1 102 ? -0.272 16.946 -1.982 1.00 90.62 102 ALA A C 1
ATOM 847 O O . ALA A 1 102 ? -1.209 17.234 -2.727 1.00 90.62 102 ALA A O 1
ATOM 848 N N . MET A 1 103 ? 0.643 17.849 -1.617 1.00 91.88 103 MET A N 1
ATOM 849 C CA . MET A 1 103 ? 0.606 19.245 -2.064 1.00 91.88 103 MET A CA 1
ATOM 850 C C . MET A 1 103 ? 0.780 19.368 -3.574 1.00 91.88 103 MET A C 1
ATOM 852 O O . MET A 1 103 ? 0.051 20.129 -4.206 1.00 91.88 103 MET A O 1
ATOM 856 N N . LYS A 1 104 ? 1.677 18.578 -4.169 1.00 91.19 104 LYS A N 1
ATOM 857 C CA . LYS A 1 104 ? 1.846 18.543 -5.626 1.00 91.19 104 LYS A CA 1
ATOM 858 C C . LYS A 1 104 ? 0.583 18.105 -6.351 1.00 91.19 104 LYS A C 1
ATOM 860 O O . LYS A 1 104 ? 0.227 18.718 -7.351 1.00 91.19 104 LYS A O 1
ATOM 865 N N . GLN A 1 105 ? -0.130 17.103 -5.828 1.00 89.06 105 GLN A N 1
ATOM 866 C CA . GLN A 1 105 ? -1.421 16.696 -6.396 1.00 89.06 105 GLN A CA 1
ATOM 867 C C . GLN A 1 105 ? -2.452 17.834 -6.340 1.00 89.06 105 GLN A C 1
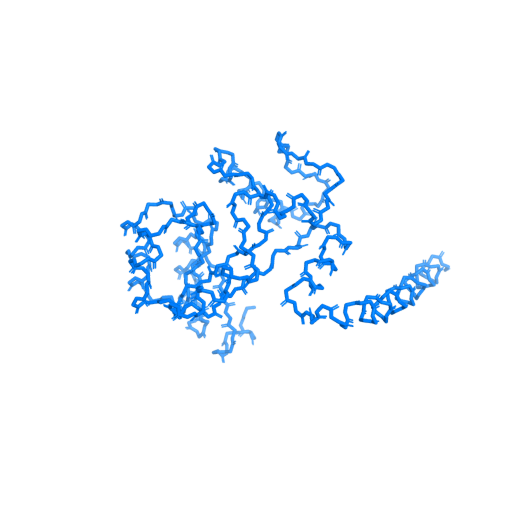ATOM 869 O O . GLN A 1 105 ? -3.149 18.061 -7.324 1.00 89.06 105 GLN A O 1
ATOM 874 N N . LEU A 1 106 ? -2.520 18.585 -5.233 1.00 90.12 106 LEU A N 1
ATOM 875 C CA . LEU A 1 106 ? -3.427 19.736 -5.097 1.00 90.12 106 LEU A CA 1
ATOM 876 C C . LEU A 1 106 ? -3.054 20.911 -6.011 1.00 90.12 106 LEU A C 1
ATOM 878 O O . LEU A 1 106 ? -3.928 21.647 -6.462 1.00 90.12 106 LEU A O 1
ATOM 882 N N . GLN A 1 107 ? -1.761 21.090 -6.276 1.00 92.56 107 GLN A N 1
ATOM 883 C CA . GLN A 1 107 ? -1.226 22.153 -7.129 1.00 92.56 107 GLN A CA 1
ATOM 884 C C . GLN A 1 107 ? -1.151 21.759 -8.609 1.00 92.56 107 GLN A C 1
ATOM 886 O O . GLN A 1 107 ? -0.729 22.574 -9.425 1.00 92.56 107 GLN A O 1
ATOM 891 N N . TYR A 1 108 ? -1.539 20.527 -8.963 1.00 88.94 108 TYR A N 1
ATOM 892 C CA . TYR A 1 108 ? -1.342 19.949 -10.298 1.00 88.94 108 TYR A CA 1
ATOM 893 C C . TYR A 1 108 ? 0.126 20.009 -10.774 1.00 88.94 108 TYR A C 1
ATOM 895 O O . TYR A 1 108 ? 0.409 20.071 -11.971 1.00 88.94 108 TYR A O 1
ATOM 903 N N . GLU A 1 109 ? 1.072 19.971 -9.832 1.00 85.12 109 GLU A N 1
ATOM 904 C CA . GLU A 1 109 ? 2.512 20.008 -10.082 1.00 85.12 109 GLU A CA 1
ATOM 905 C C . GLU A 1 109 ? 3.033 18.585 -10.322 1.00 85.12 109 GLU A C 1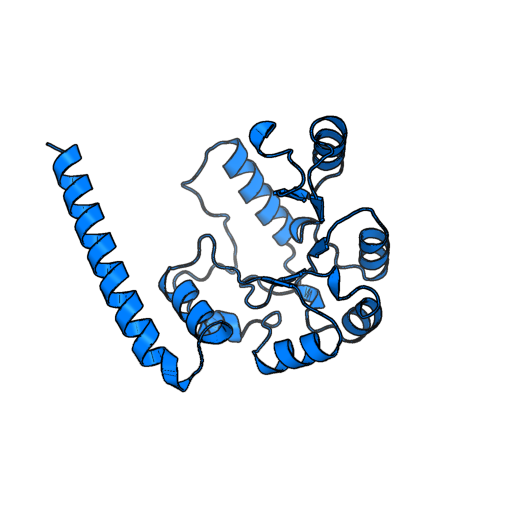
ATOM 907 O O . GLU A 1 109 ? 2.877 17.693 -9.488 1.00 85.12 109 GLU A O 1
ATOM 912 N N . VAL A 1 110 ? 3.672 18.363 -11.469 1.00 72.69 110 VAL A N 1
ATOM 913 C CA . VAL A 1 110 ? 4.138 17.034 -11.907 1.00 72.69 110 VAL A CA 1
ATOM 914 C C . VAL A 1 110 ? 5.646 16.964 -12.140 1.00 72.69 110 VAL A C 1
ATOM 916 O O . VAL A 1 110 ? 6.176 15.874 -12.354 1.00 72.69 110 VAL A O 1
ATOM 919 N N . ALA A 1 111 ? 6.361 18.092 -12.113 1.00 70.88 111 ALA A N 1
ATOM 920 C CA . ALA A 1 111 ? 7.725 18.148 -12.628 1.00 70.88 111 ALA A CA 1
ATOM 921 C C . ALA A 1 111 ? 8.798 17.850 -11.573 1.00 70.88 111 ALA A C 1
ATOM 923 O O . ALA A 1 111 ? 9.842 17.283 -11.904 1.00 70.88 111 ALA A O 1
ATOM 924 N N . LYS A 1 112 ? 8.584 18.225 -10.306 1.00 81.00 112 LYS A N 1
ATOM 925 C CA . LYS A 1 112 ? 9.647 18.159 -9.290 1.00 81.00 112 LYS A CA 1
ATOM 926 C C . LYS A 1 112 ? 9.464 16.970 -8.347 1.00 81.00 112 LYS A C 1
ATOM 928 O O . LYS A 1 112 ? 8.517 16.974 -7.567 1.00 81.00 112 LYS A O 1
ATOM 933 N N . PRO A 1 113 ? 10.360 15.966 -8.338 1.00 82.38 113 PRO A N 1
ATOM 934 C CA . PRO A 1 113 ? 10.323 14.913 -7.328 1.00 82.38 113 PRO A CA 1
ATOM 935 C C . PRO A 1 113 ? 10.724 15.464 -5.954 1.00 82.38 113 PRO A C 1
ATOM 937 O O . PRO A 1 113 ? 11.486 16.426 -5.863 1.00 82.38 113 PRO A O 1
ATOM 940 N N . PHE A 1 114 ? 10.236 14.842 -4.878 1.00 88.12 114 PHE A N 1
ATOM 941 C CA . PHE A 1 114 ? 10.725 15.146 -3.533 1.00 88.12 114 PHE A CA 1
ATOM 942 C C . PHE A 1 114 ? 12.249 14.915 -3.467 1.00 88.12 114 PHE A C 1
ATOM 944 O O . PHE A 1 114 ? 12.713 13.875 -3.960 1.00 88.12 114 PHE A O 1
ATOM 951 N N . PRO A 1 115 ? 13.040 15.823 -2.861 1.00 87.56 115 PRO A N 1
ATOM 952 C CA . PRO A 1 115 ? 14.487 15.666 -2.707 1.00 87.56 115 PRO A CA 1
ATOM 953 C C . PRO A 1 115 ? 14.806 14.617 -1.630 1.00 87.56 115 PRO A C 1
ATOM 955 O O . PRO A 1 115 ? 15.264 14.925 -0.531 1.00 87.56 115 PRO A O 1
ATOM 958 N N . CYS A 1 116 ? 14.516 13.351 -1.930 1.00 87.06 116 CYS A N 1
ATOM 959 C CA . CYS A 1 116 ? 14.809 12.238 -1.041 1.00 87.06 116 CYS A CA 1
ATOM 960 C C . CYS A 1 116 ? 16.327 11.983 -1.026 1.00 87.06 116 CYS A C 1
ATOM 962 O O . CYS A 1 116 ? 16.880 11.667 -2.081 1.00 87.06 116 CYS A O 1
ATOM 964 N N . PRO A 1 117 ? 17.001 12.040 0.140 1.00 83.94 117 PRO A N 1
ATOM 965 C CA . PRO A 1 117 ? 18.440 11.769 0.224 1.00 83.94 117 PRO A CA 1
ATOM 966 C C . PRO A 1 117 ? 18.781 10.322 -0.154 1.00 83.94 117 PRO A C 1
ATOM 968 O O . PRO A 1 117 ? 19.882 10.036 -0.600 1.00 83.94 117 PRO A O 1
ATOM 971 N N . ASN A 1 118 ? 17.804 9.419 -0.037 1.00 80.50 118 ASN A N 1
ATOM 972 C CA . ASN A 1 118 ? 17.927 8.002 -0.373 1.00 80.50 118 ASN A CA 1
ATOM 973 C C . ASN A 1 118 ? 17.319 7.679 -1.750 1.00 80.50 118 ASN A C 1
ATOM 975 O O . ASN A 1 118 ? 16.913 6.542 -2.014 1.00 80.50 118 ASN A O 1
ATOM 979 N N . ARG A 1 119 ? 17.185 8.682 -2.633 1.00 82.00 119 ARG A N 1
ATOM 980 C CA . ARG A 1 119 ? 16.689 8.471 -3.994 1.00 82.00 119 ARG A CA 1
ATOM 981 C C . ARG A 1 119 ? 17.724 7.692 -4.797 1.00 82.00 119 ARG A C 1
ATOM 983 O O . ARG A 1 119 ? 18.815 8.172 -5.059 1.00 82.00 119 ARG A O 1
ATOM 990 N N . GLN A 1 120 ? 17.335 6.507 -5.241 1.00 78.62 120 GLN A N 1
ATOM 991 C CA . GLN A 1 120 ? 18.098 5.732 -6.212 1.00 78.62 120 GLN A CA 1
ATOM 992 C C . GLN A 1 120 ? 17.567 6.036 -7.618 1.00 78.62 120 GLN A C 1
ATOM 994 O O . GLN A 1 120 ? 16.359 5.937 -7.846 1.00 78.62 120 GLN A O 1
ATOM 999 N N . GLU A 1 121 ? 18.448 6.418 -8.545 1.00 73.81 121 GLU A N 1
ATOM 1000 C CA . GLU A 1 121 ? 18.063 6.784 -9.919 1.00 73.81 121 GLU A CA 1
ATOM 1001 C C . GLU A 1 121 ? 17.707 5.571 -10.788 1.00 73.81 121 GLU A C 1
ATOM 1003 O O . GLU A 1 121 ? 16.773 5.633 -11.584 1.00 73.81 121 GLU A O 1
ATOM 1008 N N . LYS A 1 122 ? 18.415 4.448 -10.612 1.00 79.81 122 LYS A N 1
ATOM 1009 C CA . LYS A 1 122 ? 18.238 3.215 -11.396 1.00 79.81 122 LYS A CA 1
ATOM 1010 C C . LYS A 1 122 ? 17.775 2.062 -10.511 1.00 79.81 122 LYS A C 1
ATOM 1012 O O . LYS A 1 122 ? 18.498 1.094 -10.321 1.00 79.81 122 LYS A O 1
ATOM 1017 N N . LYS A 1 123 ? 16.575 2.190 -9.944 1.00 83.62 123 LYS A N 1
ATOM 1018 C CA . LYS A 1 123 ? 15.991 1.136 -9.104 1.00 83.62 123 LYS A CA 1
ATOM 1019 C C . LYS A 1 123 ? 15.753 -0.133 -9.914 1.00 83.62 123 LYS A C 1
ATOM 1021 O O . LYS A 1 123 ? 15.143 -0.071 -10.983 1.00 83.62 123 LYS A O 1
ATOM 1026 N N . THR A 1 124 ? 16.174 -1.263 -9.366 1.00 91.56 124 THR A N 1
ATOM 1027 C CA . THR A 1 124 ? 15.803 -2.602 -9.827 1.00 91.56 124 THR A CA 1
ATOM 1028 C C . THR A 1 124 ? 14.865 -3.261 -8.819 1.00 91.56 124 THR A C 1
ATOM 1030 O O . THR A 1 124 ? 14.747 -2.825 -7.673 1.00 91.56 124 THR A O 1
ATOM 1033 N N . PHE A 1 125 ? 14.182 -4.330 -9.226 1.00 93.88 125 PHE A N 1
ATOM 1034 C CA . PHE A 1 125 ? 13.378 -5.102 -8.281 1.00 93.88 125 PHE A CA 1
ATOM 1035 C C . PHE A 1 125 ? 14.248 -5.856 -7.259 1.00 93.88 125 PHE A C 1
ATOM 1037 O O . PHE A 1 125 ? 13.864 -5.966 -6.101 1.00 93.88 125 PHE A O 1
ATOM 1044 N N . ALA A 1 126 ? 15.467 -6.266 -7.629 1.00 92.69 126 ALA A N 1
ATOM 1045 C CA . ALA A 1 126 ? 16.429 -6.849 -6.689 1.00 92.69 126 ALA A CA 1
ATOM 1046 C C . ALA A 1 126 ? 16.804 -5.874 -5.554 1.00 92.69 126 ALA A C 1
ATOM 1048 O O . ALA A 1 126 ? 16.898 -6.276 -4.397 1.00 92.69 126 ALA A O 1
ATOM 1049 N N . ASP A 1 127 ? 16.925 -4.573 -5.848 1.00 89.62 127 ASP A N 1
ATOM 1050 C CA . ASP A 1 127 ? 17.134 -3.554 -4.807 1.00 89.62 127 ASP A CA 1
ATOM 1051 C C . ASP A 1 127 ? 15.958 -3.469 -3.829 1.00 89.62 127 ASP A C 1
ATOM 1053 O O . ASP A 1 127 ? 16.156 -3.135 -2.659 1.00 89.62 127 ASP A O 1
ATOM 1057 N N . CYS A 1 128 ? 14.742 -3.749 -4.310 1.00 89.94 128 CYS A N 1
ATOM 1058 C CA . CYS A 1 128 ? 13.532 -3.793 -3.492 1.00 89.94 128 CYS A CA 1
ATOM 1059 C C . CYS A 1 128 ? 13.538 -5.038 -2.596 1.00 89.94 128 CYS A C 1
ATOM 1061 O O . CYS A 1 128 ? 13.269 -4.913 -1.407 1.00 89.94 128 CYS A O 1
ATOM 1063 N N . MET A 1 129 ? 13.940 -6.202 -3.124 1.00 94.19 129 MET A N 1
ATOM 1064 C CA . MET A 1 129 ? 14.075 -7.445 -2.344 1.00 94.19 129 MET A CA 1
ATOM 1065 C C . MET A 1 129 ? 15.048 -7.320 -1.166 1.00 94.19 129 MET A C 1
ATOM 1067 O O . MET A 1 129 ? 14.861 -7.956 -0.136 1.00 94.19 129 MET A O 1
ATOM 1071 N N . ASN A 1 130 ? 16.074 -6.479 -1.306 1.00 91.38 130 ASN A N 1
ATOM 1072 C CA . ASN A 1 130 ? 17.069 -6.237 -0.261 1.00 91.38 130 ASN A CA 1
ATOM 1073 C C . ASN A 1 130 ? 16.605 -5.226 0.808 1.00 91.38 130 ASN A C 1
ATOM 1075 O O . ASN A 1 130 ? 17.380 -4.877 1.703 1.00 91.38 130 ASN A O 1
ATOM 1079 N N . LYS A 1 131 ? 15.380 -4.689 0.717 1.00 90.50 131 LYS A N 1
ATOM 1080 C CA . LYS A 1 131 ? 14.859 -3.750 1.719 1.00 90.50 131 LYS A CA 1
ATOM 1081 C C . LYS A 1 131 ? 14.362 -4.499 2.955 1.00 90.50 131 LYS A C 1
ATOM 1083 O O . LYS A 1 131 ? 13.676 -5.504 2.807 1.00 90.50 131 LYS A O 1
ATOM 1088 N N . PRO A 1 132 ? 14.586 -3.964 4.171 1.00 92.00 132 PRO A N 1
ATOM 1089 C CA . PRO A 1 132 ? 14.114 -4.600 5.402 1.00 92.00 132 PRO A CA 1
ATOM 1090 C C . PRO A 1 132 ? 12.606 -4.845 5.450 1.00 92.00 132 PRO A C 1
ATOM 1092 O O . PRO A 1 132 ? 12.178 -5.795 6.080 1.00 92.00 132 PRO A O 1
ATOM 1095 N N . ALA A 1 133 ? 11.803 -4.013 4.783 1.00 94.12 133 ALA A N 1
ATOM 1096 C CA . ALA A 1 133 ? 10.351 -4.159 4.745 1.00 94.12 133 ALA A CA 1
ATOM 1097 C C . ALA A 1 133 ? 9.847 -5.173 3.700 1.00 94.12 133 ALA A C 1
ATOM 1099 O O . ALA A 1 133 ? 8.650 -5.454 3.669 1.00 94.12 133 ALA A O 1
ATOM 1100 N N . PHE A 1 134 ? 10.717 -5.703 2.833 1.00 96.56 134 PHE A N 1
ATOM 1101 C CA . PHE A 1 134 ? 10.319 -6.629 1.775 1.00 96.56 134 PHE A CA 1
ATOM 1102 C C . PHE A 1 134 ? 9.785 -7.940 2.358 1.00 96.56 134 PHE A C 1
ATOM 1104 O O . PHE A 1 134 ? 10.367 -8.488 3.292 1.00 96.56 134 PHE A O 1
ATOM 1111 N N . ILE A 1 135 ? 8.700 -8.457 1.788 1.00 97.62 135 ILE A N 1
ATOM 1112 C CA . ILE A 1 135 ? 8.093 -9.736 2.157 1.00 97.62 135 ILE A CA 1
ATOM 1113 C C . ILE A 1 135 ? 8.250 -10.690 0.977 1.00 97.62 135 ILE A C 1
ATOM 1115 O O . ILE A 1 135 ? 7.663 -10.499 -0.088 1.00 97.62 135 ILE A O 1
ATOM 1119 N N . SER A 1 136 ? 9.046 -11.740 1.171 1.00 97.56 136 SER A N 1
ATOM 1120 C CA . SER A 1 136 ? 9.214 -12.807 0.182 1.00 97.56 136 SER A CA 1
ATOM 1121 C C . SER A 1 136 ? 7.934 -13.627 -0.007 1.00 97.56 136 SER A C 1
ATOM 1123 O O . SER A 1 136 ? 7.040 -13.615 0.837 1.00 97.56 136 SER A O 1
ATOM 1125 N N . ARG A 1 137 ? 7.860 -14.416 -1.087 1.00 96.56 137 ARG A N 1
ATOM 1126 C CA . ARG A 1 137 ? 6.750 -15.366 -1.297 1.00 96.56 137 ARG A CA 1
ATOM 1127 C C . ARG A 1 137 ? 6.560 -16.327 -0.121 1.00 96.56 137 ARG A C 1
ATOM 1129 O O . ARG A 1 137 ? 5.428 -16.568 0.275 1.00 96.56 137 ARG A O 1
ATOM 1136 N N . ASN A 1 138 ? 7.649 -16.832 0.459 1.00 97.19 138 ASN A N 1
ATOM 1137 C CA . ASN A 1 138 ? 7.573 -17.753 1.595 1.00 97.19 138 ASN A CA 1
ATOM 1138 C C . ASN A 1 138 ? 6.989 -17.058 2.831 1.00 97.19 138 ASN A C 1
ATOM 1140 O O . ASN A 1 138 ? 6.026 -17.552 3.403 1.00 97.19 138 ASN A O 1
ATOM 1144 N N . GLN A 1 139 ? 7.477 -15.86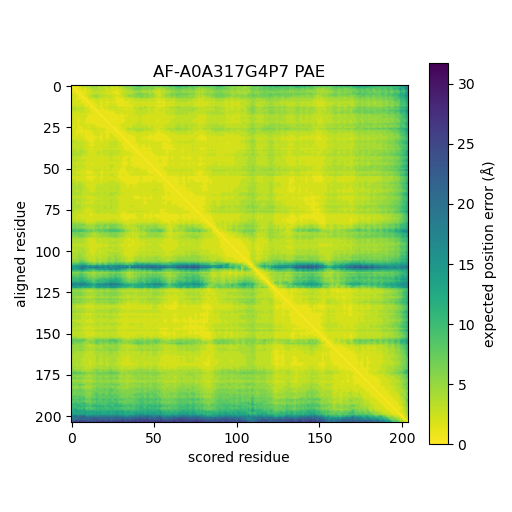0 3.165 1.00 98.12 139 GLN A N 1
ATOM 1145 C CA . GLN A 1 139 ? 6.920 -15.070 4.270 1.00 98.12 139 GLN A CA 1
ATOM 1146 C C . GLN A 1 139 ? 5.456 -14.691 4.022 1.00 98.12 139 GLN A C 1
ATOM 1148 O O . GLN A 1 139 ? 4.637 -14.752 4.931 1.00 98.12 139 GLN A O 1
ATOM 1153 N N . MET A 1 140 ? 5.095 -14.345 2.783 1.00 97.69 140 MET A N 1
ATOM 1154 C CA . MET A 1 140 ? 3.703 -14.096 2.407 1.00 97.69 140 MET A CA 1
ATOM 1155 C C . MET A 1 140 ? 2.831 -15.337 2.646 1.00 97.69 140 MET A C 1
ATOM 1157 O O . MET A 1 140 ? 1.739 -15.201 3.192 1.00 97.69 140 MET A O 1
ATOM 1161 N N . HIS A 1 141 ? 3.302 -16.539 2.292 1.00 97.31 141 HIS A N 1
ATOM 1162 C CA . HIS A 1 141 ? 2.605 -17.790 2.606 1.00 97.31 141 HIS A CA 1
ATOM 1163 C C . HIS A 1 141 ? 2.454 -18.007 4.116 1.00 97.31 141 HIS A C 1
ATOM 1165 O O . HIS A 1 141 ? 1.364 -18.365 4.564 1.00 97.31 141 HIS A O 1
ATOM 1171 N N . ASP A 1 142 ? 3.489 -17.721 4.906 1.00 98.19 142 ASP A N 1
ATOM 1172 C CA . ASP A 1 142 ? 3.413 -17.798 6.367 1.00 98.19 142 ASP A CA 1
ATOM 1173 C C . ASP A 1 142 ? 2.369 -16.821 6.924 1.00 98.19 142 ASP A C 1
ATOM 1175 O O . ASP A 1 142 ? 1.555 -17.185 7.772 1.00 98.19 142 ASP A O 1
ATOM 1179 N N . TYR A 1 143 ? 2.313 -15.594 6.401 1.00 98.31 143 TYR A N 1
ATOM 1180 C CA . TYR A 1 143 ? 1.329 -14.593 6.825 1.00 98.31 143 TYR A CA 1
ATOM 1181 C C . TYR A 1 143 ? -0.090 -15.009 6.418 1.00 98.31 143 TYR A C 1
ATOM 1183 O O . TYR A 1 143 ? -1.038 -14.845 7.186 1.00 98.31 143 TYR A O 1
ATOM 1191 N N . ILE A 1 144 ? -0.251 -15.640 5.253 1.00 98.19 144 ILE A N 1
ATOM 1192 C CA . ILE A 1 144 ? -1.522 -16.258 4.861 1.00 98.19 144 ILE A CA 1
ATOM 1193 C C . ILE A 1 144 ? -1.915 -17.360 5.857 1.00 98.19 144 ILE A C 1
ATOM 1195 O O . ILE A 1 144 ? -3.062 -17.402 6.308 1.00 98.19 144 ILE A O 1
ATOM 1199 N N . ASN A 1 145 ? -0.994 -18.211 6.296 1.00 98.00 145 ASN A N 1
ATOM 1200 C CA . ASN A 1 145 ? -1.318 -19.242 7.289 1.00 98.00 145 ASN A CA 1
ATOM 1201 C C . ASN A 1 145 ? -1.762 -18.652 8.640 1.00 98.00 145 ASN A C 1
ATOM 1203 O O . ASN A 1 145 ? -2.569 -19.262 9.336 1.00 98.00 145 ASN A O 1
ATOM 1207 N N . ARG A 1 146 ? -1.322 -17.430 8.959 1.00 97.81 146 ARG A N 1
ATOM 1208 C CA . ARG A 1 146 ? -1.697 -16.669 10.166 1.00 97.81 146 ARG A CA 1
ATOM 1209 C C . ARG A 1 146 ? -2.988 -15.849 10.037 1.00 97.81 146 ARG A C 1
ATOM 1211 O O . ARG A 1 146 ? -3.389 -15.187 10.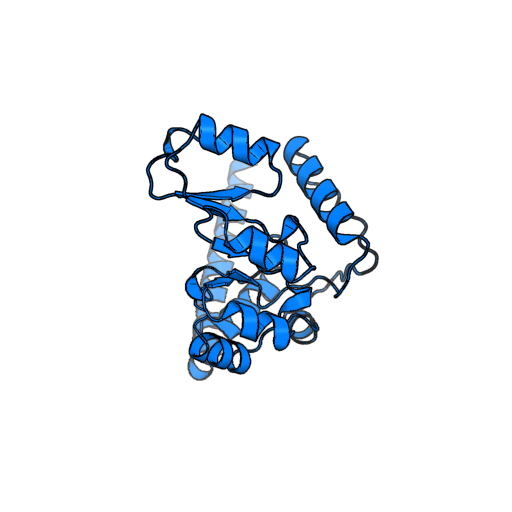984 1.00 97.81 146 ARG A O 1
ATOM 1218 N N . GLY A 1 147 ? -3.644 -15.872 8.875 1.00 98.19 147 GLY A N 1
ATOM 1219 C CA . GLY A 1 147 ? -4.927 -15.188 8.653 1.00 98.19 147 GLY A CA 1
ATOM 1220 C C . GLY A 1 147 ? -4.863 -13.905 7.818 1.00 98.19 147 GLY A C 1
ATOM 1221 O O . GLY A 1 147 ? -5.911 -13.406 7.416 1.00 98.19 147 GLY A O 1
ATOM 1222 N N . PHE A 1 148 ? -3.677 -13.406 7.453 1.00 98.56 148 PHE A N 1
ATOM 1223 C CA . PHE A 1 148 ? -3.557 -12.213 6.604 1.00 98.56 148 PHE A CA 1
ATOM 1224 C C . PHE A 1 148 ? -3.959 -12.519 5.159 1.00 98.56 148 PHE A C 1
ATOM 1226 O O . PHE A 1 148 ? -3.554 -13.532 4.585 1.00 98.56 148 PHE A O 1
ATOM 1233 N N . ARG A 1 149 ? -4.788 -11.668 4.550 1.00 97.31 149 ARG A N 1
ATOM 1234 C CA . ARG A 1 149 ? -5.328 -11.917 3.195 1.00 97.31 149 ARG A CA 1
ATOM 1235 C C . ARG A 1 149 ? -5.122 -10.772 2.213 1.00 97.31 149 ARG A C 1
ATOM 1237 O O . ARG A 1 149 ? -5.233 -11.004 1.012 1.00 97.31 149 ARG A O 1
ATOM 1244 N N . ASN A 1 150 ? -4.799 -9.570 2.686 1.00 97.81 150 ASN A N 1
ATOM 1245 C CA . ASN A 1 150 ? -4.690 -8.399 1.825 1.00 97.81 150 ASN A CA 1
ATOM 1246 C C . ASN A 1 150 ? -3.231 -7.974 1.681 1.00 97.81 150 ASN A C 1
ATOM 1248 O O . ASN A 1 150 ? -2.611 -7.474 2.620 1.00 97.81 150 ASN A O 1
ATOM 1252 N N . PHE A 1 151 ? -2.700 -8.147 0.475 1.00 97.88 151 PHE A N 1
ATOM 1253 C CA . PHE A 1 151 ? -1.335 -7.780 0.129 1.00 97.88 151 PHE A CA 1
ATOM 1254 C C . PHE A 1 151 ? -1.342 -6.788 -1.022 1.00 97.88 151 PHE A C 1
ATOM 1256 O O . PHE A 1 151 ? -2.121 -6.914 -1.969 1.00 97.88 151 PHE A O 1
ATOM 1263 N N . LYS A 1 152 ? -0.445 -5.809 -0.951 1.00 96.38 152 LYS A N 1
ATOM 1264 C CA . LYS A 1 152 ? -0.346 -4.734 -1.927 1.00 96.38 152 LYS A CA 1
ATOM 1265 C C . LYS A 1 152 ? 1.051 -4.639 -2.500 1.00 96.38 152 LYS A C 1
ATOM 1267 O O . LYS A 1 152 ? 2.025 -4.474 -1.770 1.00 96.38 152 LYS A O 1
ATOM 1272 N N . LEU A 1 153 ? 1.099 -4.669 -3.826 1.00 95.69 153 LEU A N 1
ATOM 1273 C CA . LEU A 1 153 ? 2.292 -4.363 -4.598 1.00 95.69 153 LEU A CA 1
ATOM 1274 C C . LEU A 1 153 ? 2.389 -2.852 -4.803 1.00 95.69 153 LEU A C 1
ATOM 1276 O O . LEU A 1 153 ? 1.430 -2.206 -5.250 1.00 95.69 153 LEU A O 1
ATOM 1280 N N . VAL A 1 154 ? 3.544 -2.282 -4.490 1.00 90.94 154 VAL A N 1
ATOM 1281 C CA . VAL A 1 154 ? 3.869 -0.902 -4.839 1.00 90.94 154 VAL A CA 1
ATOM 1282 C C . VAL A 1 154 ? 4.325 -0.835 -6.297 1.00 90.94 154 VAL A C 1
ATOM 1284 O O . VAL A 1 154 ? 4.559 -1.839 -6.962 1.00 90.94 154 VAL A O 1
ATOM 1287 N N . GLY A 1 155 ? 4.393 0.367 -6.867 1.00 85.56 155 GLY A N 1
ATOM 1288 C CA . GLY A 1 155 ? 4.739 0.482 -8.289 1.00 85.56 155 GLY A CA 1
ATOM 1289 C C . GLY A 1 155 ? 4.384 1.801 -8.943 1.00 85.56 155 GLY A C 1
ATOM 1290 O O . GLY A 1 155 ? 4.945 2.154 -9.979 1.00 85.56 155 GLY A O 1
ATOM 1291 N N . ARG A 1 156 ? 3.470 2.572 -8.346 1.00 84.12 156 ARG A N 1
ATOM 1292 C CA . ARG A 1 156 ? 3.121 3.888 -8.883 1.00 84.12 156 ARG A CA 1
ATOM 1293 C C . ARG A 1 156 ? 4.354 4.795 -8.864 1.00 84.12 156 ARG A C 1
ATOM 1295 O O .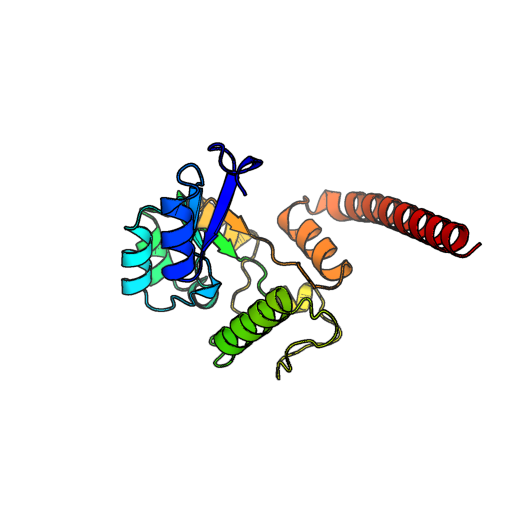 ARG A 1 156 ? 4.944 5.020 -7.816 1.00 84.12 156 ARG A O 1
ATOM 1302 N N . GLY A 1 157 ? 4.729 5.308 -10.034 1.00 81.62 157 GLY A N 1
ATOM 1303 C CA . GLY A 1 157 ? 5.910 6.160 -10.198 1.00 81.62 157 GLY A CA 1
ATOM 1304 C C . GLY A 1 157 ? 7.247 5.409 -10.244 1.00 81.62 157 GLY A C 1
ATOM 1305 O O . GLY A 1 157 ? 8.284 6.057 -10.367 1.00 81.62 157 GLY A O 1
ATOM 1306 N N . LEU A 1 158 ? 7.246 4.071 -10.175 1.00 88.06 158 LEU A N 1
ATOM 1307 C CA . LEU A 1 158 ? 8.445 3.262 -10.394 1.00 88.06 158 LEU A CA 1
ATOM 1308 C C . LEU A 1 158 ? 8.697 3.007 -11.887 1.00 88.06 158 LEU A C 1
ATOM 1310 O O . LEU A 1 158 ? 7.759 3.046 -12.691 1.00 88.06 158 LEU A O 1
ATOM 1314 N N . PRO A 1 159 ? 9.954 2.712 -12.277 1.00 90.25 159 PRO A N 1
ATOM 1315 C CA . PRO A 1 159 ? 10.253 2.247 -13.623 1.00 90.25 159 PRO A CA 1
ATOM 1316 C C . PRO A 1 159 ? 9.423 1.012 -13.973 1.00 90.25 159 PRO A C 1
ATOM 1318 O O . PRO A 1 159 ? 9.264 0.097 -13.164 1.00 90.25 159 PRO A O 1
ATOM 1321 N N . GLN A 1 160 ? 8.935 0.960 -15.210 1.00 90.62 160 GLN A N 1
ATOM 1322 C CA . GLN A 1 160 ? 8.085 -0.133 -15.673 1.00 90.62 160 GLN A CA 1
ATOM 1323 C C . GLN A 1 160 ? 8.762 -1.507 -15.551 1.00 90.62 160 GLN A C 1
ATOM 1325 O O . GLN A 1 160 ? 8.082 -2.487 -15.267 1.00 90.62 160 GLN A O 1
ATOM 1330 N N . SER A 1 161 ? 10.084 -1.584 -15.728 1.00 92.06 161 SER A N 1
ATOM 1331 C CA . SER A 1 161 ? 10.854 -2.818 -15.532 1.00 92.06 161 SER A CA 1
ATOM 1332 C C . SER A 1 161 ? 10.723 -3.367 -14.110 1.00 92.06 161 SER A C 1
ATOM 1334 O O . SER A 1 161 ? 10.473 -4.555 -13.950 1.00 92.06 161 SER A O 1
ATOM 1336 N N . VAL A 1 162 ? 10.800 -2.501 -13.093 1.00 93.19 162 VAL A N 1
ATOM 1337 C CA . VAL A 1 162 ? 10.655 -2.888 -11.679 1.00 93.19 162 VAL A CA 1
ATOM 1338 C C . VAL A 1 162 ? 9.269 -3.463 -11.415 1.00 93.19 162 VAL A C 1
ATOM 1340 O O . VAL A 1 162 ? 9.148 -4.510 -10.790 1.00 93.19 162 VAL A O 1
ATOM 1343 N N . VAL A 1 163 ? 8.226 -2.808 -11.934 1.00 93.69 163 VAL A N 1
ATOM 1344 C CA . VAL A 1 163 ? 6.837 -3.268 -11.769 1.00 93.69 163 VAL A CA 1
ATOM 1345 C C . VAL A 1 163 ? 6.620 -4.618 -12.455 1.00 93.69 163 VAL A C 1
ATOM 1347 O O . VAL A 1 163 ? 5.988 -5.501 -11.884 1.00 93.69 163 VAL A O 1
ATOM 1350 N N . VAL A 1 164 ? 7.165 -4.802 -13.663 1.00 94.56 164 VAL A N 1
ATOM 1351 C CA . VAL A 1 164 ? 7.085 -6.084 -14.380 1.00 94.56 164 VAL A CA 1
ATOM 1352 C C . VAL A 1 164 ? 7.764 -7.194 -13.584 1.00 94.56 164 VAL A C 1
ATOM 1354 O O . VAL A 1 164 ? 7.169 -8.255 -13.421 1.00 94.56 164 VAL A O 1
ATOM 1357 N N . ASP A 1 165 ? 8.969 -6.957 -13.068 1.00 95.50 165 ASP A N 1
ATOM 1358 C CA . ASP A 1 165 ? 9.700 -7.964 -12.297 1.00 95.50 165 ASP A CA 1
ATOM 1359 C C . ASP A 1 165 ? 8.995 -8.295 -10.966 1.00 95.50 165 ASP A C 1
ATOM 1361 O O . ASP A 1 165 ? 8.902 -9.472 -10.616 1.00 95.50 165 ASP A O 1
ATOM 1365 N N . SER A 1 166 ? 8.401 -7.303 -10.287 1.00 96.12 166 SER A N 1
ATOM 1366 C CA . SER A 1 166 ? 7.544 -7.526 -9.109 1.00 96.12 166 SER A CA 1
ATOM 1367 C C . SER A 1 166 ? 6.339 -8.416 -9.437 1.00 96.12 166 SER A C 1
ATOM 1369 O O . SER A 1 166 ? 6.079 -9.406 -8.751 1.00 96.12 166 SER A O 1
ATOM 1371 N N . TYR A 1 167 ? 5.646 -8.154 -10.551 1.00 95.75 167 TYR A N 1
ATOM 1372 C CA . TYR A 1 167 ? 4.516 -8.987 -10.983 1.00 95.75 167 TYR A CA 1
ATOM 1373 C C . TYR A 1 167 ? 4.944 -10.407 -11.343 1.00 95.75 167 TYR A C 1
ATOM 1375 O O . TYR A 1 167 ? 4.229 -11.350 -11.006 1.00 95.75 167 TYR A O 1
ATOM 1383 N N . MET A 1 168 ? 6.096 -10.579 -11.999 1.00 97.00 168 MET A N 1
ATOM 1384 C CA . MET A 1 168 ? 6.615 -11.919 -12.286 1.00 97.00 168 MET A CA 1
ATOM 1385 C C . MET A 1 168 ? 6.880 -12.681 -10.989 1.00 97.00 168 MET A C 1
ATOM 1387 O O . MET A 1 168 ? 6.511 -13.846 -10.891 1.00 97.00 168 MET A O 1
ATOM 1391 N N . TYR A 1 169 ? 7.452 -12.021 -9.983 1.00 97.19 169 TYR A N 1
ATOM 1392 C CA . TYR A 1 169 ? 7.766 -12.655 -8.709 1.00 97.19 169 TYR A CA 1
ATOM 1393 C C . TYR A 1 169 ? 6.526 -13.035 -7.895 1.00 97.19 169 TYR A C 1
ATOM 1395 O O . TYR A 1 169 ? 6.486 -14.145 -7.377 1.00 97.19 169 TYR A O 1
ATOM 1403 N N . PHE A 1 170 ? 5.522 -12.158 -7.776 1.00 97.00 170 PHE A N 1
ATOM 1404 C CA . PHE A 1 170 ? 4.370 -12.403 -6.894 1.00 97.00 170 PHE A CA 1
ATOM 1405 C C . PHE A 1 170 ? 3.168 -13.070 -7.573 1.00 97.00 170 PHE A C 1
ATOM 1407 O O . PHE A 1 170 ? 2.402 -13.751 -6.898 1.00 97.00 170 PHE A O 1
ATOM 1414 N N . LEU A 1 171 ? 2.967 -12.873 -8.881 1.00 96.19 171 LEU A N 1
ATOM 1415 C CA . LEU A 1 171 ? 1.723 -13.261 -9.568 1.00 96.19 171 LEU A CA 1
ATOM 1416 C C . LEU A 1 171 ? 1.908 -14.373 -10.606 1.00 96.19 171 LEU A C 1
ATOM 1418 O O . LEU A 1 171 ? 0.921 -14.859 -11.158 1.00 96.19 171 LEU A O 1
ATOM 1422 N N . VAL A 1 172 ? 3.148 -14.768 -10.905 1.00 97.31 172 VAL A N 1
ATOM 1423 C CA . VAL A 1 172 ? 3.453 -15.743 -11.958 1.00 97.31 172 VAL A CA 1
ATOM 1424 C C . VAL A 1 172 ? 4.297 -16.880 -11.396 1.00 97.31 172 VAL A C 1
ATOM 1426 O O . VAL A 1 172 ? 5.308 -16.661 -10.730 1.00 97.31 172 VAL A O 1
ATOM 1429 N N . LYS A 1 173 ? 3.891 -18.119 -11.695 1.00 96.00 173 LYS A N 1
ATOM 1430 C CA . LYS A 1 173 ? 4.672 -19.318 -11.366 1.00 96.00 173 LYS A CA 1
ATOM 1431 C C . LYS A 1 173 ? 6.046 -19.256 -12.030 1.00 96.00 173 LYS A C 1
ATOM 1433 O O . LYS A 1 173 ? 6.145 -18.840 -13.182 1.00 96.00 173 LYS A O 1
ATOM 1438 N N . GLU A 1 174 ? 7.084 -19.690 -11.319 1.00 95.38 174 GLU A N 1
ATOM 1439 C CA . GLU A 1 174 ? 8.482 -19.588 -11.770 1.00 95.38 174 GLU A CA 1
ATOM 1440 C C . GLU A 1 174 ? 8.711 -20.208 -13.152 1.00 95.38 174 GLU A C 1
ATOM 1442 O O . GLU A 1 174 ? 9.309 -19.576 -14.021 1.00 95.38 174 GLU A O 1
ATOM 1447 N N . ASP A 1 175 ? 8.149 -21.397 -13.384 1.00 97.44 175 ASP A N 1
ATOM 1448 C CA . ASP A 1 175 ? 8.219 -22.135 -14.653 1.00 97.44 175 ASP A CA 1
ATOM 1449 C C . ASP A 1 175 ? 7.590 -21.391 -15.847 1.00 97.44 175 ASP A C 1
ATOM 1451 O O . ASP A 1 175 ? 7.919 -21.649 -17.004 1.00 97.44 175 ASP A O 1
ATOM 1455 N N . SER A 1 176 ? 6.713 -20.430 -15.568 1.00 97.81 176 SER A N 1
ATOM 1456 C CA . SER A 1 176 ? 5.931 -19.689 -16.552 1.00 97.81 176 SER A CA 1
ATOM 1457 C C . SER A 1 176 ? 6.450 -18.264 -16.764 1.00 97.81 176 SER A C 1
ATOM 1459 O O . SER A 1 176 ? 6.028 -17.592 -17.709 1.00 97.81 176 SER A O 1
ATOM 1461 N N . GLN A 1 177 ? 7.373 -17.775 -15.924 1.00 97.00 177 GLN A N 1
ATOM 1462 C CA . GLN A 1 177 ? 7.830 -16.380 -15.961 1.00 97.00 177 GLN A CA 1
ATOM 1463 C C . GLN A 1 177 ? 8.479 -16.002 -17.296 1.00 97.00 177 GLN A C 1
ATOM 1465 O O . GLN A 1 177 ? 8.209 -14.919 -17.813 1.00 97.00 177 GLN A O 1
ATOM 1470 N N . VAL A 1 178 ? 9.288 -16.887 -17.891 1.00 96.56 178 VAL A N 1
ATOM 1471 C CA . VAL A 1 178 ? 9.941 -16.627 -19.190 1.00 96.56 178 VAL A CA 1
ATOM 1472 C C . VAL A 1 178 ? 8.898 -16.407 -20.286 1.00 96.56 178 VAL A C 1
ATOM 1474 O O . VAL A 1 178 ? 8.961 -15.415 -21.017 1.00 96.56 178 VAL A O 1
ATOM 1477 N N . PHE A 1 179 ? 7.907 -17.298 -20.364 1.00 97.38 179 PHE A N 1
ATOM 1478 C CA . PHE A 1 179 ? 6.817 -17.206 -21.332 1.00 97.38 179 PHE A CA 1
ATOM 1479 C C . PHE A 1 179 ? 5.996 -15.924 -21.132 1.00 97.38 179 PHE A C 1
ATOM 1481 O O . PHE A 1 179 ? 5.834 -15.135 -22.067 1.00 97.38 179 PHE A O 1
ATOM 1488 N N . VAL A 1 180 ? 5.535 -15.671 -19.902 1.00 97.75 180 VAL A N 1
ATOM 1489 C CA . VAL A 1 180 ? 4.689 -14.509 -19.590 1.00 97.75 180 VAL A CA 1
ATOM 1490 C C . VAL A 1 180 ? 5.435 -13.193 -19.823 1.00 97.75 180 VAL A C 1
ATOM 1492 O O . VAL A 1 180 ? 4.868 -12.268 -20.409 1.00 97.75 180 VAL A O 1
ATOM 1495 N N . LYS A 1 181 ? 6.714 -13.101 -19.435 1.00 95.81 181 LYS A N 1
ATOM 1496 C CA . LYS A 1 181 ? 7.543 -11.908 -19.669 1.00 95.81 181 LYS A CA 1
ATOM 1497 C C . LYS A 1 181 ? 7.751 -11.656 -21.164 1.00 95.81 181 LYS A C 1
ATOM 1499 O O . LYS A 1 181 ? 7.688 -10.502 -21.592 1.00 95.81 181 LYS A O 1
ATOM 1504 N N . GLY A 1 182 ? 7.926 -12.713 -21.961 1.00 96.12 182 GLY A N 1
ATOM 1505 C CA . GLY A 1 182 ? 8.001 -12.628 -23.421 1.00 96.12 182 GLY A CA 1
ATOM 1506 C C . GLY A 1 182 ? 6.719 -12.071 -24.050 1.00 96.12 182 GLY A C 1
ATOM 1507 O O . GLY A 1 182 ? 6.771 -11.098 -24.807 1.00 96.12 182 GLY A O 1
ATOM 1508 N N . GLU A 1 183 ? 5.561 -12.630 -23.695 1.00 96.75 183 GLU A N 1
ATOM 1509 C CA . GLU A 1 183 ? 4.258 -12.169 -24.199 1.00 96.75 183 GLU A CA 1
ATOM 1510 C C . GLU A 1 183 ? 3.927 -10.739 -23.754 1.00 96.75 183 GLU A C 1
ATOM 1512 O O . GLU A 1 183 ? 3.449 -9.920 -24.549 1.00 96.75 183 GLU A O 1
ATOM 1517 N N . LEU A 1 184 ? 4.236 -10.394 -22.502 1.00 95.38 184 LEU A N 1
ATOM 1518 C CA . LEU A 1 184 ? 4.070 -9.036 -22.000 1.00 95.38 184 LEU A CA 1
ATOM 1519 C C . LEU A 1 184 ? 4.975 -8.056 -22.757 1.00 95.38 184 LEU A C 1
ATOM 1521 O O . LEU A 1 184 ? 4.504 -7.002 -23.185 1.00 95.38 184 LEU A O 1
ATOM 1525 N N . GLY A 1 185 ? 6.240 -8.418 -22.987 1.00 94.06 185 GLY A N 1
ATOM 1526 C CA . GLY A 1 185 ? 7.195 -7.618 -23.754 1.00 94.06 185 GLY A CA 1
ATOM 1527 C C . GLY A 1 185 ? 6.693 -7.279 -25.159 1.00 94.06 185 GLY A C 1
ATOM 1528 O O . GLY A 1 185 ? 6.679 -6.103 -25.530 1.00 94.06 185 GLY A O 1
ATOM 1529 N N . LYS A 1 186 ? 6.190 -8.273 -25.907 1.00 95.31 186 LYS A N 1
ATOM 1530 C CA . LYS A 1 186 ? 5.586 -8.064 -27.240 1.00 95.31 186 LYS A CA 1
ATOM 1531 C C . LYS A 1 186 ? 4.445 -7.043 -27.186 1.00 95.31 186 LYS A C 1
ATOM 1533 O O . LYS A 1 186 ? 4.466 -6.044 -27.903 1.00 95.31 186 LYS A O 1
ATOM 1538 N N . ARG A 1 187 ? 3.496 -7.225 -26.259 1.00 94.12 187 ARG A N 1
ATOM 1539 C CA . ARG A 1 187 ? 2.344 -6.316 -26.098 1.00 94.12 187 ARG A CA 1
ATOM 1540 C C . ARG A 1 187 ? 2.755 -4.894 -25.717 1.00 94.12 187 ARG A C 1
ATOM 1542 O O . ARG A 1 187 ? 2.101 -3.930 -26.122 1.00 94.12 187 ARG A O 1
ATOM 1549 N N . LEU A 1 188 ? 3.803 -4.746 -24.910 1.00 91.94 188 LEU A N 1
ATOM 1550 C CA . LEU A 1 188 ? 4.329 -3.441 -24.517 1.00 91.94 188 LEU A CA 1
ATOM 1551 C C . LEU A 1 188 ? 4.982 -2.716 -25.695 1.00 91.94 188 LEU A C 1
ATOM 1553 O O . LEU A 1 188 ? 4.735 -1.521 -25.868 1.00 91.94 188 LEU A O 1
ATOM 1557 N N . LEU A 1 189 ? 5.739 -3.435 -26.529 1.00 93.50 189 LEU A N 1
ATOM 1558 C CA . LEU A 1 189 ? 6.312 -2.896 -27.764 1.00 93.50 189 LEU A CA 1
ATOM 1559 C C . LEU A 1 189 ? 5.218 -2.444 -28.737 1.00 93.50 189 LEU A C 1
ATOM 1561 O O . LEU A 1 189 ? 5.285 -1.328 -29.251 1.00 93.50 189 LEU A O 1
ATOM 1565 N N . ASP A 1 190 ? 4.170 -3.246 -28.927 1.00 95.12 190 ASP A N 1
ATOM 1566 C CA . ASP A 1 190 ? 3.047 -2.880 -29.799 1.00 95.12 190 ASP A CA 1
ATOM 1567 C C . ASP A 1 190 ? 2.317 -1.627 -29.301 1.00 95.12 190 ASP A C 1
ATOM 1569 O O . ASP A 1 190 ? 1.991 -0.728 -30.082 1.00 95.12 190 ASP A O 1
ATOM 1573 N N . LYS A 1 191 ? 2.095 -1.513 -27.984 1.00 92.88 191 LYS A N 1
ATOM 1574 C CA . LYS A 1 191 ? 1.525 -0.296 -27.382 1.00 92.88 191 LYS A CA 1
ATOM 1575 C C . LYS A 1 191 ? 2.441 0.916 -27.553 1.00 92.88 191 LYS A C 1
ATOM 1577 O O . LYS A 1 191 ? 1.932 2.018 -27.764 1.00 92.88 191 LYS A O 1
ATOM 1582 N N . ALA A 1 192 ? 3.757 0.741 -27.445 1.00 91.94 192 ALA A N 1
ATOM 1583 C CA . ALA A 1 192 ? 4.721 1.819 -27.645 1.00 91.94 192 ALA A CA 1
ATOM 1584 C C . ALA A 1 192 ? 4.689 2.334 -29.093 1.00 91.94 192 ALA A C 1
ATOM 1586 O O . ALA A 1 192 ? 4.563 3.543 -29.288 1.00 91.94 192 ALA A O 1
ATOM 1587 N N . LYS A 1 193 ? 4.675 1.428 -30.083 1.00 94.12 193 LYS A N 1
ATOM 1588 C CA . LYS A 1 193 ? 4.539 1.767 -31.512 1.00 94.12 193 LYS A CA 1
ATOM 1589 C C . LYS A 1 193 ? 3.255 2.547 -31.794 1.00 94.12 193 LYS A C 1
ATOM 1591 O O . LYS A 1 193 ? 3.321 3.657 -32.312 1.00 94.12 193 LYS A O 1
ATOM 1596 N N . LYS A 1 194 ? 2.101 2.044 -31.335 1.00 93.62 194 LYS A N 1
ATOM 1597 C CA . LYS A 1 194 ? 0.806 2.735 -31.499 1.00 93.62 194 LYS A CA 1
ATOM 1598 C C . LYS A 1 194 ? 0.812 4.138 -30.885 1.00 93.62 194 LYS A C 1
ATOM 1600 O O . LYS A 1 194 ? 0.310 5.083 -31.484 1.00 93.62 194 LYS A O 1
ATOM 1605 N N . ARG A 1 195 ? 1.392 4.302 -29.688 1.00 92.06 195 ARG A N 1
ATOM 1606 C CA . ARG A 1 195 ? 1.530 5.623 -29.043 1.00 92.06 195 ARG A CA 1
ATOM 1607 C C . ARG A 1 195 ? 2.414 6.570 -29.852 1.00 92.06 195 ARG A C 1
ATOM 1609 O O . ARG A 1 195 ? 2.137 7.766 -29.882 1.00 92.06 195 ARG A O 1
ATOM 1616 N N . GLU A 1 196 ? 3.476 6.062 -30.467 1.00 92.81 196 GLU A N 1
ATOM 1617 C CA . GLU A 1 196 ? 4.359 6.855 -31.321 1.00 92.81 196 GLU A CA 1
ATOM 1618 C C . GLU A 1 196 ? 3.655 7.303 -32.610 1.00 92.81 196 GLU A C 1
ATOM 1620 O O . GLU A 1 196 ? 3.743 8.475 -32.973 1.00 92.81 196 GLU A O 1
ATOM 1625 N N . GLU A 1 197 ? 2.901 6.410 -33.252 1.00 93.06 197 GLU A N 1
ATOM 1626 C CA . GLU A 1 197 ? 2.078 6.711 -34.432 1.00 93.06 197 GLU A CA 1
ATOM 1627 C C . GLU A 1 197 ? 1.030 7.791 -34.131 1.00 93.06 197 GLU A C 1
ATOM 1629 O O . GLU A 1 197 ? 0.970 8.797 -34.836 1.00 93.06 197 GLU A O 1
ATOM 1634 N N . LEU A 1 198 ? 0.285 7.648 -33.028 1.00 91.56 198 LEU A N 1
ATOM 1635 C CA . LEU A 1 198 ? -0.672 8.654 -32.545 1.00 91.56 198 LEU A CA 1
ATOM 1636 C C . LEU A 1 198 ? -0.006 10.012 -32.273 1.00 91.56 198 LEU A C 1
ATOM 1638 O O . LE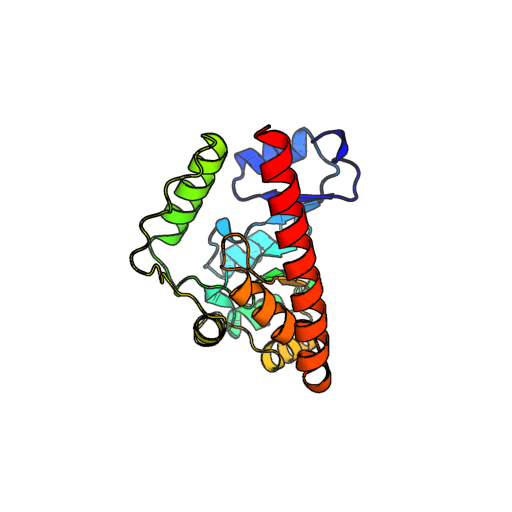U A 1 198 ? -0.535 11.061 -32.630 1.00 91.56 198 LEU A O 1
ATOM 1642 N N . ARG A 1 199 ? 1.182 10.024 -31.658 1.00 89.25 199 ARG A N 1
ATOM 1643 C CA . ARG A 1 199 ? 1.929 11.275 -31.432 1.00 89.25 199 ARG A CA 1
ATOM 1644 C C . ARG A 1 199 ? 2.360 11.934 -32.740 1.00 89.25 199 ARG A C 1
ATOM 1646 O O . ARG A 1 199 ? 2.399 13.160 -32.801 1.00 89.25 199 ARG A O 1
ATOM 1653 N N . LYS A 1 200 ? 2.699 11.146 -33.764 1.00 87.62 200 LYS A N 1
ATOM 1654 C CA . LYS A 1 200 ? 3.049 11.646 -35.101 1.00 87.62 200 LYS A CA 1
ATOM 1655 C C . LYS A 1 200 ? 1.823 12.177 -35.848 1.00 87.62 200 LYS A C 1
ATOM 1657 O O . LYS A 1 200 ? 1.958 13.178 -36.542 1.00 87.62 200 LYS A O 1
ATOM 1662 N N . SER A 1 201 ? 0.649 11.562 -35.685 1.00 81.00 201 SER A N 1
ATOM 1663 C CA . SER A 1 201 ? -0.587 12.003 -36.346 1.00 81.00 201 SER A CA 1
ATOM 1664 C C . SER A 1 201 ? -1.187 13.271 -35.736 1.00 81.00 201 SER A C 1
ATOM 1666 O O . SER A 1 201 ? -1.762 14.056 -36.467 1.00 81.00 201 SER A O 1
ATOM 1668 N N . VAL A 1 202 ? -1.038 13.492 -34.424 1.00 76.44 202 VAL A N 1
ATOM 1669 C CA . VAL A 1 202 ? -1.518 14.711 -33.729 1.00 76.44 202 VAL A CA 1
ATOM 1670 C C . VAL A 1 202 ? -0.598 15.923 -33.965 1.00 76.44 202 VAL A C 1
ATOM 1672 O O . VAL A 1 202 ? -0.974 17.057 -33.694 1.00 76.44 202 VAL A O 1
ATOM 1675 N N . ARG A 1 203 ? 0.630 15.695 -34.450 1.00 66.94 203 ARG A N 1
ATOM 1676 C CA . ARG A 1 203 ? 1.602 16.749 -34.798 1.00 66.94 203 ARG A CA 1
ATOM 1677 C C . ARG A 1 203 ? 1.557 17.168 -36.276 1.00 66.94 203 ARG A C 1
ATOM 1679 O O . ARG A 1 203 ? 2.366 18.007 -36.665 1.00 66.94 203 ARG A O 1
ATOM 1686 N N . ARG A 1 204 ? 0.687 16.557 -37.082 1.00 52.16 204 ARG A N 1
ATOM 1687 C CA . ARG A 1 204 ? 0.368 16.963 -38.458 1.00 52.16 204 ARG A CA 1
ATOM 1688 C C . ARG A 1 204 ? -0.967 17.689 -38.458 1.00 52.16 204 ARG A C 1
ATOM 1690 O O . ARG A 1 204 ? -1.095 18.607 -39.289 1.00 52.16 204 ARG A O 1
#

Solvent-accessible surface area (backbone atoms only — not comparable to full-atom values): 11827 Å² total; per-residue (Å²): 108,76,91,54,44,69,60,82,37,73,45,77,37,67,46,68,69,61,42,53,50,39,53,74,77,40,65,41,44,39,38,27,42,34,42,83,55,61,60,84,47,68,69,61,44,54,57,56,64,72,42,97,45,67,30,38,35,50,34,41,80,49,68,82,36,65,70,58,52,61,71,38,37,92,52,17,72,34,35,32,40,49,32,48,44,77,72,69,76,86,51,88,55,48,66,58,48,55,51,51,56,53,49,26,62,76,67,72,55,83,83,79,77,79,90,53,93,85,66,67,91,82,70,47,44,69,62,22,65,73,28,90,37,31,53,50,72,67,56,49,51,53,40,40,77,55,43,38,72,40,75,40,83,64,49,89,93,50,59,67,67,30,40,50,50,48,46,39,68,78,76,36,60,78,94,46,31,68,60,52,52,51,57,50,49,54,54,50,52,54,52,50,52,52,53,50,52,51,55,55,60,76,74,105

Foldseek 3Di:
DVVQLPLPAADEDQDPVVVVVCCVPRVSHAYEDDLLVVPPDLVVVVVVLPDRHQAYEDNLLCLPVPVSLLVCLVVQQRYEYEAQDQDAHPDPCSNVQVVVVVVCVVVVNDDDHDPDPPDDPDDASVSSCPHPSHAAPVNVVVSVVSPHDHYDYDDVVHDPNRVLVVCLRHPNDPVCSVVVVVVVVVVVVVVVVVVVVVVVVVVD

Sequence (204 aa):
MQLADNGQNQVLVNTDILENYLRKNYPNFKFISSTTKRITDPDKLHDELKKDYFMVVLDYDMNHNEEVLKGLEPMADRVEILVDEICFPNCPNRLKHYRDEAMKQLQYEVAKPFPCPNRQEKKTFADCMNKPAFISRNQMHDYINRGFRNFKLVGRGLPQSVVVDSYMYFLVKEDSQVFVKGELGKRLLDKAKKREELRKSVRR

Radius of gyration: 19.49 Å; Cα contacts (8 Å, |Δi|>4): 219; chains: 1; bounding box: 41×44×59 Å

Secondary structure (DSSP, 8-state):
-GGGTTTT-EEEE-SHHHHHHHHHH-TTSEEEE-GGG----HHHHHHHHTSS-SEEEPPGGGTT-HHHHHHHGGGGGGEEEESS--SPTT-TTHHHHHHHHHHHHHTT--S-----TT--SS--HHHHHTSTT---HHHHHHHHHTT--EEE---TTS-HHHHHHHHHHHHS-GGGHHHHHHHHHHHHHHHHHHHHHHHHHTT-

pLDDT: mean 93.45, std 6.21, range [52.16, 98.56]

Nearest PDB structures (foldseek):
  9c6c-assembly1_D  TM=4.446E-01  e=1.108E+00  Bacteroidales bacterium
  6clv-assembly6_B  TM=3.113E-01  e=4.439E+00  Staphylococcus aureus
  9c67-assembly1_D  TM=3.155E-01  e=3.934E+00  Bacteroidales bacterium

Mean predicted aligned error: 4.49 Å